Protein AF-A0A7X8FCF4-F1 (afdb_monomer_lite)

pLDDT: mean 77.85, std 22.03, range [22.78, 97.81]

Foldseek 3Di:
DPLWDWDDDPNWIKTWHNFAQDQVLWTWTWIDTPPWAFCPVDPVRTDTGQTQDLVQLKTFAPDWTDDPNDTDGIGHQDDPRSVVVVVVSVVNVVLVVVLLLVLLVCLLVQVWWWKWFWDDQPDTDTWTFTPDCVVRSNPPCRFVSLVSNVQVNLVVLVHGDDDPGSGVVLCVQLVDDFDFPVRDDPQWAPFDQDPVVCVSVVHDSRTTRMTTHRPCSRCVVVSVVRSVVVVVVVVVVVVVVVVVCQVPVDKDFPPDQDVPGDTDIDHDPVVVVVVVVVVVVVVVVVVVCVVVVPDDDPVVVCPPDDDPPPCDDDDDDDD

Radius of gyration: 34.1 Å; chains: 1; bounding box: 110×32×69 Å

Secondary structure (DSSP, 8-state):
--SSEEEEETTEEEEEEEEEE-TTS-EEEEEEBTTTB--TTSTT--EEEEEEETTTTEEEEEEEEEETTEEEEEEE--HHHHHHHHHHHHHHHHHHHHHHHHHHHHHHTTSSPEEEEEE-SSS-EEEEE-TTGGGGT-TT-HHHHHHHHHHHHHHHTT-----S-HHHHHHHHH-PPS-BGGGS-TT-EEEE--HHHHHHHT--TTB--EEEE-HHHHHHHHHHHHHHHHHHHHHHHHHHHHHHHHHH---EEEEEE-TT-PEEEE--HHHHHHHHHHHHHHHHHHHHHHHTT----HHHHHHHS------PPPPP---

Structure (mmCIF, N/CA/C/O backbone):
data_AF-A0A7X8FCF4-F1
#
_entry.id   AF-A0A7X8FCF4-F1
#
loop_
_atom_site.group_PDB
_atom_site.id
_atom_site.type_symbol
_atom_site.label_atom_id
_atom_site.label_alt_id
_atom_site.label_comp_id
_atom_site.label_asym_id
_atom_site.label_entity_id
_atom_site.label_seq_id
_atom_site.pdbx_PDB_ins_code
_atom_site.Cartn_x
_atom_site.Cartn_y
_atom_site.Cartn_z
_atom_site.occupancy
_atom_site.B_iso_or_equiv
_atom_site.auth_seq_id
_atom_site.auth_comp_id
_atom_site.auth_asym_id
_atom_site.auth_atom_id
_atom_site.pdbx_PDB_model_num
ATOM 1 N N . MET A 1 1 ? 5.676 -12.203 -22.295 1.00 64.44 1 MET A N 1
ATOM 2 C CA . MET A 1 1 ? 6.006 -11.416 -21.086 1.00 64.44 1 MET A CA 1
ATOM 3 C C . MET A 1 1 ? 7.383 -10.859 -21.306 1.00 64.44 1 MET A C 1
ATOM 5 O O . MET A 1 1 ? 8.235 -11.661 -21.658 1.00 64.44 1 MET A O 1
ATOM 9 N N . THR A 1 2 ? 7.617 -9.556 -21.194 1.00 61.78 2 THR A N 1
ATOM 10 C CA . THR A 1 2 ? 8.945 -9.055 -21.564 1.00 61.78 2 THR A CA 1
ATOM 11 C C . THR A 1 2 ? 9.509 -8.146 -20.495 1.00 61.78 2 THR A C 1
ATOM 13 O O . THR A 1 2 ? 9.695 -6.949 -20.686 1.00 61.78 2 THR A O 1
ATOM 16 N N . ALA A 1 3 ? 9.838 -8.806 -19.379 1.00 82.50 3 ALA A N 1
ATOM 17 C CA . ALA A 1 3 ? 10.902 -8.385 -18.477 1.00 82.50 3 ALA A CA 1
ATOM 18 C C . ALA A 1 3 ? 12.230 -8.169 -19.230 1.00 82.50 3 ALA A C 1
ATOM 20 O O . ALA A 1 3 ? 13.064 -7.417 -18.754 1.00 82.50 3 ALA A O 1
ATOM 21 N N . TYR A 1 4 ? 12.396 -8.777 -20.411 1.00 92.75 4 TYR A N 1
ATOM 22 C CA . TYR A 1 4 ? 13.495 -8.542 -21.339 1.00 92.75 4 TYR A CA 1
ATOM 23 C C . TYR A 1 4 ? 12.985 -8.326 -22.767 1.00 92.75 4 TYR A C 1
ATOM 25 O O . TYR A 1 4 ? 12.067 -9.031 -23.202 1.00 92.75 4 TYR A O 1
ATOM 33 N N . PHE A 1 5 ? 13.584 -7.383 -23.494 1.00 93.44 5 PHE A N 1
ATOM 34 C CA . PHE A 1 5 ? 13.383 -7.196 -24.928 1.00 93.44 5 PHE A CA 1
ATOM 35 C C . PHE A 1 5 ? 14.549 -6.436 -25.572 1.00 93.44 5 PHE A C 1
ATOM 37 O O . PHE A 1 5 ? 15.275 -5.696 -24.912 1.00 93.44 5 PHE A O 1
ATOM 44 N N . GLU A 1 6 ? 14.681 -6.587 -26.889 1.00 93.00 6 GLU A N 1
ATOM 45 C CA . GLU A 1 6 ? 15.641 -5.839 -27.697 1.00 93.00 6 GLU A CA 1
ATOM 46 C C . GLU A 1 6 ? 14.928 -5.057 -28.793 1.00 93.00 6 GLU A C 1
ATOM 48 O O . GLU A 1 6 ? 13.919 -5.511 -29.345 1.00 93.00 6 GLU A O 1
ATOM 53 N N . ILE A 1 7 ? 15.463 -3.883 -29.122 1.00 92.25 7 ILE A N 1
ATOM 54 C CA . ILE A 1 7 ? 15.008 -3.092 -30.264 1.00 92.25 7 ILE A CA 1
ATOM 55 C C . ILE A 1 7 ? 16.194 -2.583 -31.066 1.00 92.25 7 ILE A C 1
ATOM 57 O O . ILE A 1 7 ? 17.123 -1.980 -30.532 1.00 92.25 7 ILE A O 1
ATOM 61 N N . ASN A 1 8 ? 16.110 -2.744 -32.384 1.00 90.12 8 ASN A N 1
ATOM 62 C CA . ASN A 1 8 ? 17.006 -2.054 -33.294 1.00 90.12 8 ASN A CA 1
ATOM 63 C C . ASN A 1 8 ? 16.376 -0.724 -33.721 1.00 90.12 8 ASN A C 1
ATOM 65 O O . ASN A 1 8 ? 15.316 -0.706 -34.352 1.00 90.12 8 ASN A O 1
ATOM 69 N N . LYS A 1 9 ? 17.032 0.397 -33.411 1.00 87.81 9 LYS A N 1
ATOM 70 C CA . LYS A 1 9 ? 16.644 1.716 -33.923 1.00 87.81 9 LYS A CA 1
ATOM 71 C C . LYS A 1 9 ? 17.789 2.327 -34.711 1.00 87.81 9 LYS A C 1
ATOM 73 O O . LYS A 1 9 ? 18.831 2.684 -34.172 1.00 87.81 9 LYS A O 1
ATOM 78 N N . LYS A 1 10 ? 17.563 2.439 -36.025 1.00 85.75 10 LYS A N 1
ATOM 79 C CA . LYS A 1 10 ? 18.521 2.955 -37.016 1.00 85.75 10 LYS A CA 1
ATOM 80 C C . LYS A 1 10 ? 19.912 2.313 -36.864 1.00 85.75 10 LYS A C 1
ATOM 82 O O . LYS A 1 10 ? 20.923 3.009 -36.881 1.00 85.75 10 LYS A O 1
ATOM 87 N N . GLY A 1 11 ? 19.966 0.991 -36.709 1.00 85.62 11 GLY A N 1
ATOM 88 C CA . GLY A 1 11 ? 21.218 0.236 -36.635 1.00 85.62 11 GLY A CA 1
ATOM 89 C C . GLY A 1 11 ? 21.853 0.156 -35.246 1.00 85.62 11 GLY A C 1
ATOM 90 O O . GLY A 1 11 ? 22.881 -0.494 -35.118 1.00 85.62 11 GLY A O 1
ATOM 91 N N . ILE A 1 12 ? 21.254 0.760 -34.216 1.00 87.94 12 ILE A N 1
ATOM 92 C CA . ILE A 1 12 ? 21.698 0.614 -32.824 1.00 87.94 12 ILE A CA 1
ATOM 93 C C . ILE A 1 12 ? 20.785 -0.388 -32.130 1.00 87.94 12 ILE A C 1
ATOM 95 O O . ILE A 1 12 ? 19.563 -0.224 -32.172 1.00 87.94 12 ILE A O 1
ATOM 99 N N . ASN A 1 13 ? 21.372 -1.420 -31.521 1.00 92.44 13 ASN A N 1
ATOM 100 C CA . ASN A 1 13 ? 20.628 -2.376 -30.712 1.00 92.44 13 ASN A CA 1
ATOM 101 C C . ASN A 1 13 ? 20.558 -1.880 -29.266 1.00 92.44 13 ASN A C 1
ATOM 103 O O . ASN A 1 13 ? 21.591 -1.659 -28.637 1.00 92.44 13 ASN A O 1
ATOM 107 N N . PHE A 1 14 ? 19.346 -1.716 -28.752 1.00 93.75 14 PHE A N 1
ATOM 108 C CA . PHE A 1 14 ? 19.097 -1.424 -27.349 1.00 93.75 14 PHE A CA 1
ATOM 109 C C . PHE A 1 14 ? 18.591 -2.686 -26.675 1.00 93.75 14 PHE A C 1
ATOM 111 O O . PHE A 1 14 ? 17.659 -3.324 -27.167 1.00 93.75 14 PHE A O 1
ATOM 118 N N . VAL A 1 15 ? 19.193 -3.009 -25.539 1.00 94.88 15 VAL A N 1
ATOM 119 C CA . VAL A 1 15 ? 18.834 -4.159 -24.718 1.00 94.88 15 VAL A CA 1
ATOM 120 C C . VAL A 1 15 ? 18.181 -3.639 -23.451 1.00 94.88 15 VAL A C 1
ATOM 122 O O . VAL A 1 15 ? 18.772 -2.817 -22.755 1.00 94.88 15 VAL A O 1
ATOM 125 N N . PHE A 1 16 ? 16.984 -4.134 -23.149 1.00 95.62 16 PHE A N 1
ATOM 126 C CA . PHE A 1 16 ? 16.252 -3.847 -21.920 1.00 95.62 16 PHE A CA 1
ATOM 127 C C . PHE A 1 16 ? 15.999 -5.153 -21.180 1.00 95.62 16 PHE A C 1
ATOM 129 O O . PHE A 1 16 ? 15.576 -6.139 -21.782 1.00 95.62 16 PHE A O 1
ATOM 136 N N . THR A 1 17 ? 16.255 -5.173 -19.879 1.00 94.56 17 THR A N 1
ATOM 137 C CA . THR A 1 17 ? 16.130 -6.356 -19.028 1.00 94.56 17 THR A CA 1
ATOM 138 C C . THR A 1 17 ? 15.583 -5.992 -17.651 1.00 94.56 17 THR A C 1
ATOM 140 O O . THR A 1 17 ? 15.479 -4.816 -17.305 1.00 94.56 17 THR A O 1
ATOM 143 N N . ASN A 1 18 ? 15.228 -7.008 -16.865 1.00 91.69 18 ASN A N 1
ATOM 144 C CA . ASN A 1 18 ? 14.700 -6.878 -15.510 1.00 91.69 18 ASN A CA 1
ATOM 145 C C . ASN A 1 18 ? 13.531 -5.884 -15.406 1.00 91.69 18 ASN A C 1
ATOM 147 O O . ASN A 1 18 ? 13.538 -5.013 -14.552 1.00 91.69 18 ASN A O 1
ATOM 151 N N . GLY A 1 19 ? 12.528 -5.993 -16.280 1.00 92.69 19 GLY A N 1
ATOM 152 C CA . GLY A 1 19 ? 11.348 -5.125 -16.231 1.00 92.69 19 GLY A CA 1
ATOM 153 C C . GLY A 1 19 ? 10.474 -5.357 -14.993 1.00 92.69 19 GLY A C 1
ATOM 154 O O . GLY A 1 19 ? 9.841 -6.415 -14.902 1.00 92.69 19 GLY A O 1
ATOM 155 N N . TYR A 1 20 ? 10.375 -4.368 -14.099 1.00 91.62 20 TYR A N 1
ATOM 156 C CA . TYR A 1 20 ? 9.526 -4.387 -12.895 1.00 91.62 20 TYR A CA 1
ATOM 157 C C . TYR A 1 20 ? 8.818 -3.044 -12.669 1.00 91.62 20 TYR A C 1
ATOM 159 O O . TYR A 1 20 ? 9.123 -2.051 -13.321 1.00 91.62 20 TYR A O 1
ATOM 167 N N . LEU A 1 21 ? 7.849 -3.008 -11.750 1.00 92.06 21 LEU A N 1
ATOM 168 C CA . LEU A 1 21 ? 7.230 -1.754 -11.315 1.00 92.06 21 LEU A CA 1
ATOM 169 C C . LEU A 1 21 ? 7.965 -1.177 -10.103 1.00 92.06 21 LEU A C 1
ATOM 171 O O . LEU A 1 21 ? 8.051 -1.852 -9.074 1.00 92.06 21 LEU A O 1
ATOM 175 N N . ASN A 1 22 ? 8.415 0.072 -10.178 1.00 90.00 22 ASN A N 1
ATOM 176 C CA . ASN A 1 22 ? 8.959 0.784 -9.019 1.00 90.00 22 ASN A CA 1
ATOM 177 C C . ASN A 1 22 ? 7.850 1.186 -8.017 1.00 90.00 22 ASN A C 1
ATOM 179 O O . ASN A 1 22 ? 6.680 0.844 -8.200 1.00 90.00 22 ASN A O 1
ATOM 183 N N . GLN A 1 23 ? 8.201 1.895 -6.941 1.00 85.56 23 GLN A N 1
ATOM 184 C CA . GLN A 1 23 ? 7.262 2.298 -5.879 1.00 85.56 23 GLN A CA 1
ATOM 185 C C . GLN A 1 23 ? 6.145 3.240 -6.375 1.00 85.56 23 GLN A C 1
ATOM 187 O O . GLN A 1 23 ? 5.065 3.290 -5.793 1.00 85.56 23 GLN A O 1
ATOM 192 N N . GLN A 1 24 ? 6.378 3.966 -7.468 1.00 88.56 24 GLN A N 1
ATOM 193 C CA . GLN A 1 24 ? 5.440 4.909 -8.081 1.00 88.56 24 GLN A CA 1
ATOM 194 C C . GLN A 1 24 ? 4.622 4.270 -9.213 1.00 88.56 24 GLN A C 1
ATOM 196 O O . GLN A 1 24 ? 4.090 4.979 -10.067 1.00 88.56 24 GLN A O 1
ATOM 201 N N . ASP A 1 25 ? 4.548 2.936 -9.249 1.00 91.19 25 ASP A N 1
ATOM 202 C CA . ASP A 1 25 ? 3.869 2.171 -10.296 1.00 91.19 25 ASP A CA 1
ATOM 203 C C . ASP A 1 25 ? 4.410 2.443 -11.711 1.00 91.19 25 ASP A C 1
ATOM 205 O O . ASP A 1 25 ? 3.722 2.191 -12.695 1.00 91.19 25 ASP A O 1
ATOM 209 N N . ARG A 1 26 ? 5.657 2.908 -11.853 1.00 92.94 26 ARG A N 1
ATOM 210 C CA . ARG A 1 26 ? 6.307 3.049 -13.163 1.00 92.94 26 ARG A CA 1
ATOM 211 C C . ARG A 1 26 ? 6.988 1.749 -13.542 1.00 92.94 26 ARG A C 1
ATOM 213 O O . ARG A 1 26 ? 7.718 1.170 -12.740 1.00 92.94 26 ARG A O 1
ATOM 220 N N . LEU A 1 27 ? 6.770 1.302 -14.776 1.00 95.06 27 LEU A N 1
ATOM 221 C CA . LEU A 1 27 ? 7.526 0.193 -15.343 1.00 95.06 27 LEU A CA 1
ATOM 222 C C . LEU A 1 27 ? 8.934 0.674 -15.678 1.00 95.06 27 LEU A C 1
ATOM 224 O O . LEU A 1 27 ? 9.101 1.554 -16.518 1.00 95.06 27 LEU A O 1
ATOM 228 N N . VAL A 1 28 ? 9.925 0.083 -15.026 1.00 95.19 28 VAL A N 1
ATOM 229 C CA . VAL A 1 28 ? 11.337 0.414 -15.190 1.00 95.19 28 VAL A CA 1
ATOM 230 C C . VAL A 1 28 ? 12.127 -0.792 -15.670 1.00 95.19 28 VAL A C 1
ATOM 232 O O . VAL A 1 28 ? 11.758 -1.939 -15.407 1.00 95.19 28 VAL A O 1
ATOM 235 N N . TYR A 1 29 ? 13.214 -0.518 -16.382 1.00 95.88 29 TYR A N 1
ATOM 236 C CA . TYR A 1 29 ? 14.119 -1.508 -16.946 1.00 95.88 29 TYR A CA 1
ATOM 237 C C . TYR A 1 29 ? 15.571 -1.163 -16.623 1.00 95.88 29 TYR A C 1
ATOM 239 O O . TYR A 1 29 ? 15.963 0.007 -16.604 1.00 95.88 29 TYR A O 1
ATOM 247 N N . ALA A 1 30 ? 16.389 -2.201 -16.465 1.00 94.75 30 ALA A N 1
ATOM 248 C CA . ALA A 1 30 ? 17.819 -2.081 -16.696 1.00 94.75 30 ALA A CA 1
ATOM 249 C C . ALA A 1 30 ? 18.078 -2.081 -18.208 1.00 94.75 30 ALA A C 1
ATOM 251 O O . ALA A 1 30 ? 17.381 -2.769 -18.958 1.00 94.75 30 ALA A O 1
ATOM 252 N N . TRP A 1 31 ? 19.058 -1.317 -18.680 1.00 94.69 31 TRP A N 1
ATOM 253 C CA . TRP A 1 31 ? 19.280 -1.136 -20.110 1.00 94.69 31 TRP A CA 1
ATOM 254 C C . TRP A 1 31 ? 20.743 -0.930 -20.482 1.00 94.69 31 TRP A C 1
ATOM 256 O O . TRP A 1 31 ? 21.563 -0.523 -19.661 1.00 94.69 31 TRP A O 1
ATOM 266 N N . LYS A 1 32 ? 21.055 -1.178 -21.754 1.00 94.31 32 LYS A N 1
ATOM 267 C CA . LYS A 1 32 ? 22.303 -0.754 -22.397 1.00 94.31 32 LYS A CA 1
ATOM 268 C C . LYS A 1 32 ? 22.157 -0.670 -23.911 1.00 94.31 32 LYS A C 1
ATOM 270 O O . LYS A 1 32 ? 21.220 -1.236 -24.480 1.00 94.31 32 LYS A O 1
ATOM 275 N N . ALA A 1 33 ? 23.106 -0.015 -24.571 1.00 92.69 33 ALA A N 1
ATOM 276 C CA . ALA A 1 33 ? 23.258 -0.087 -26.021 1.00 92.69 33 ALA A CA 1
ATOM 277 C C . ALA A 1 33 ? 24.691 -0.537 -26.344 1.00 92.69 33 ALA A C 1
ATOM 279 O O . ALA A 1 33 ? 25.600 0.300 -26.359 1.00 92.69 33 ALA A O 1
ATOM 280 N N . PRO A 1 34 ? 24.916 -1.848 -26.563 1.00 90.88 34 PRO A N 1
ATOM 281 C CA . PRO A 1 34 ? 26.253 -2.391 -26.772 1.00 90.88 34 PRO A CA 1
ATOM 282 C C . PRO A 1 34 ? 26.997 -1.668 -27.897 1.00 90.88 34 PRO A C 1
ATOM 284 O O . PRO A 1 34 ? 26.450 -1.454 -28.980 1.00 90.88 34 PRO A O 1
ATOM 287 N N . GLY A 1 35 ? 28.244 -1.281 -27.629 1.00 86.25 35 GLY A N 1
ATOM 288 C CA . GLY A 1 35 ? 29.079 -0.526 -28.569 1.00 86.25 35 GLY A CA 1
ATOM 289 C C . GLY A 1 35 ? 28.755 0.969 -28.689 1.00 86.25 35 GLY A C 1
ATOM 290 O O . GLY A 1 35 ? 29.449 1.664 -29.426 1.00 86.25 35 GLY A O 1
ATOM 291 N N . LEU A 1 36 ? 27.741 1.472 -27.975 1.00 87.25 36 LEU A N 1
ATOM 292 C CA . LEU A 1 36 ? 27.420 2.900 -27.910 1.00 87.25 36 LEU A CA 1
ATOM 293 C C . LEU A 1 36 ? 27.563 3.458 -26.494 1.00 87.25 36 LEU A C 1
ATOM 295 O O . LEU A 1 36 ? 28.271 4.439 -26.286 1.00 87.25 36 LEU A O 1
ATOM 299 N N . ILE A 1 37 ? 26.867 2.855 -25.531 1.00 87.44 37 ILE A N 1
ATOM 300 C CA . ILE A 1 37 ? 26.874 3.289 -24.137 1.00 87.44 37 ILE A CA 1
ATOM 301 C C . ILE A 1 37 ? 26.660 2.077 -23.228 1.00 87.44 37 ILE A C 1
ATOM 303 O O . ILE A 1 37 ? 25.660 1.360 -23.330 1.00 87.44 37 ILE A O 1
ATOM 307 N N . GLU A 1 38 ? 27.634 1.850 -22.350 1.00 89.31 38 GLU A N 1
ATOM 308 C CA . GLU A 1 38 ? 27.645 0.782 -21.352 1.00 89.31 38 GLU A CA 1
ATOM 309 C C . GLU A 1 38 ? 28.218 1.326 -20.039 1.00 89.31 38 GLU A C 1
ATOM 311 O O . GLU A 1 38 ? 29.117 2.171 -20.031 1.00 89.31 38 GLU A O 1
ATOM 316 N N . ASN A 1 39 ? 27.667 0.861 -18.921 1.00 90.00 39 ASN A N 1
ATOM 317 C CA . ASN A 1 39 ? 28.120 1.247 -17.594 1.00 90.00 39 ASN A CA 1
ATOM 318 C C . ASN A 1 39 ? 29.331 0.401 -17.182 1.00 90.00 39 ASN A C 1
ATOM 320 O O . ASN A 1 39 ? 29.176 -0.750 -16.787 1.00 90.00 39 ASN A O 1
ATOM 324 N N . TYR A 1 40 ? 30.532 0.975 -17.217 1.00 87.69 40 TYR A N 1
ATOM 325 C CA . TYR A 1 40 ? 31.767 0.260 -16.868 1.00 87.69 40 TYR A CA 1
ATOM 326 C C . TYR A 1 40 ? 31.874 -0.147 -15.389 1.00 87.69 40 TYR A C 1
ATOM 328 O O . TYR A 1 40 ? 32.745 -0.941 -15.039 1.00 87.69 40 TYR A O 1
ATOM 336 N N . HIS A 1 41 ? 31.010 0.385 -14.519 1.00 89.56 41 HIS A N 1
ATOM 337 C CA . HIS A 1 41 ? 30.936 -0.008 -13.110 1.00 89.56 41 HIS A CA 1
ATOM 338 C C . HIS A 1 41 ? 29.986 -1.189 -12.863 1.00 89.56 41 HIS A C 1
ATOM 340 O O . HIS A 1 41 ? 29.981 -1.740 -11.764 1.00 89.56 41 HIS A O 1
ATOM 346 N N . ASP A 1 42 ? 29.202 -1.592 -13.866 1.00 91.25 42 ASP A N 1
ATOM 347 C CA . ASP A 1 42 ? 28.315 -2.749 -13.808 1.00 91.25 42 ASP A CA 1
ATOM 348 C C . ASP A 1 42 ? 28.919 -3.917 -14.618 1.00 91.25 42 ASP A C 1
ATOM 350 O O . ASP A 1 42 ? 29.271 -3.729 -15.784 1.00 91.25 42 ASP A O 1
ATOM 354 N N . PRO A 1 43 ? 29.023 -5.144 -14.066 1.00 90.81 43 PRO A N 1
ATOM 355 C CA . PRO A 1 43 ? 29.628 -6.278 -14.773 1.00 90.81 43 PRO A CA 1
ATOM 356 C C . PRO A 1 43 ? 28.947 -6.655 -16.096 1.00 90.81 43 PRO A C 1
ATOM 358 O O . PRO A 1 43 ? 29.564 -7.300 -16.941 1.00 90.81 43 PRO A O 1
ATOM 361 N N . GLN A 1 44 ? 27.674 -6.294 -16.276 1.00 90.69 44 GLN A N 1
ATOM 362 C CA . GLN A 1 44 ? 26.906 -6.554 -17.494 1.00 90.69 44 GLN A CA 1
ATOM 363 C C . GLN A 1 44 ? 26.826 -5.321 -18.407 1.00 90.69 44 GLN A C 1
ATOM 365 O O . GLN A 1 44 ? 26.257 -5.409 -19.502 1.00 90.69 44 GLN A O 1
ATOM 370 N N . GLY A 1 45 ? 27.408 -4.190 -17.995 1.00 92.25 45 GLY A N 1
ATOM 371 C CA . GLY A 1 45 ? 27.364 -2.922 -18.715 1.00 92.25 45 GLY A CA 1
ATOM 372 C C . GLY A 1 45 ? 26.028 -2.188 -18.590 1.00 92.25 45 GLY A C 1
ATOM 373 O O . GLY A 1 45 ? 25.741 -1.338 -19.433 1.00 92.25 45 GLY A O 1
ATOM 374 N N . LEU A 1 46 ? 25.190 -2.533 -17.605 1.00 92.69 46 LEU A N 1
ATOM 375 C CA . LEU A 1 46 ? 23.821 -2.027 -17.490 1.00 92.69 46 LEU A CA 1
ATOM 376 C C . LEU A 1 46 ? 23.729 -0.700 -16.725 1.00 92.69 46 LEU A C 1
ATOM 378 O O . LEU A 1 46 ? 24.340 -0.495 -15.675 1.00 92.69 46 LEU A O 1
ATOM 382 N N . PHE A 1 47 ? 22.878 0.179 -17.239 1.00 92.62 47 PHE A N 1
ATOM 383 C CA . PHE A 1 47 ? 22.287 1.291 -16.505 1.00 92.62 47 PHE A CA 1
ATOM 384 C C . PHE A 1 47 ? 20.918 0.871 -15.962 1.00 92.62 47 PHE A C 1
ATOM 386 O O . PHE A 1 47 ? 20.269 -0.014 -16.521 1.00 92.62 47 PHE A O 1
ATOM 393 N N . TYR A 1 48 ? 20.461 1.518 -14.894 1.00 91.44 48 TYR A N 1
ATOM 394 C CA . TYR A 1 48 ? 19.204 1.195 -14.213 1.00 91.44 48 TYR A CA 1
ATOM 395 C C . TYR A 1 48 ? 18.187 2.336 -14.348 1.00 91.44 48 TYR A C 1
ATOM 397 O O . TYR A 1 48 ? 18.510 3.408 -14.863 1.00 91.44 48 TYR A O 1
ATOM 405 N N . ASP A 1 49 ? 16.947 2.072 -13.931 1.00 90.56 49 ASP A N 1
ATOM 406 C CA . ASP A 1 49 ? 15.855 3.052 -13.856 1.00 90.56 49 ASP A CA 1
ATOM 407 C C . ASP A 1 49 ? 15.501 3.742 -15.187 1.00 90.56 49 ASP A C 1
ATOM 409 O O . ASP A 1 49 ? 15.167 4.928 -15.229 1.00 90.56 49 ASP A O 1
ATOM 413 N N . ALA A 1 50 ? 15.545 3.000 -16.299 1.00 94.75 50 ALA A N 1
ATOM 414 C CA . ALA A 1 50 ? 14.946 3.464 -17.547 1.00 94.75 50 ALA A CA 1
ATOM 415 C C . ALA A 1 50 ? 13.430 3.246 -17.518 1.00 94.75 50 ALA A C 1
ATOM 417 O O . ALA A 1 50 ? 12.957 2.111 -17.459 1.00 94.75 50 ALA A O 1
ATOM 418 N N . GLU A 1 51 ? 12.670 4.334 -17.562 1.00 96.69 51 GLU A N 1
ATOM 419 C CA . GLU A 1 51 ? 11.232 4.347 -17.315 1.00 96.69 51 GLU A CA 1
ATOM 420 C C . GLU A 1 51 ? 10.425 4.224 -18.605 1.00 96.69 51 GLU A C 1
ATOM 422 O O . GLU A 1 51 ? 10.705 4.878 -19.608 1.00 96.69 51 GLU A O 1
ATOM 427 N N . TYR A 1 52 ? 9.373 3.417 -18.574 1.00 96.19 52 TYR A N 1
ATOM 428 C CA . TYR A 1 52 ? 8.396 3.352 -19.644 1.00 96.19 52 TYR A CA 1
ATOM 429 C C . TYR A 1 52 ? 7.375 4.488 -19.536 1.00 96.19 52 TYR A C 1
ATOM 431 O O . TYR A 1 52 ? 6.643 4.601 -18.552 1.00 96.19 52 TYR A O 1
ATOM 439 N N . ASP A 1 53 ? 7.295 5.291 -20.593 1.00 95.12 53 ASP A N 1
ATOM 440 C CA . ASP A 1 53 ? 6.259 6.290 -20.819 1.00 95.12 53 ASP A CA 1
ATOM 441 C C . ASP A 1 53 ? 5.175 5.690 -21.739 1.00 95.12 53 ASP A C 1
ATOM 443 O O . ASP A 1 53 ? 5.423 5.517 -22.942 1.00 95.12 53 ASP A O 1
ATOM 447 N N . PRO A 1 54 ? 3.983 5.354 -21.208 1.00 92.00 54 PRO A N 1
ATOM 448 C CA . PRO A 1 54 ? 2.903 4.772 -22.000 1.00 92.00 54 PRO A CA 1
ATOM 449 C C . PRO A 1 54 ? 2.269 5.774 -22.975 1.00 92.00 54 PRO A C 1
ATOM 451 O O . PRO A 1 54 ? 1.811 5.366 -24.040 1.00 92.00 54 PRO A O 1
ATOM 454 N N . GLU A 1 55 ? 2.270 7.075 -22.666 1.00 91.94 55 GLU A N 1
ATOM 455 C CA . GLU A 1 55 ? 1.667 8.102 -23.529 1.00 91.94 55 GLU A CA 1
ATOM 456 C C . GLU A 1 55 ? 2.497 8.298 -24.795 1.00 91.94 55 GLU A C 1
ATOM 458 O O . GLU A 1 55 ? 1.970 8.385 -25.904 1.00 91.94 55 GLU A O 1
ATOM 463 N N . ARG A 1 56 ? 3.822 8.322 -24.632 1.00 91.81 56 ARG A N 1
ATOM 464 C CA . ARG A 1 56 ? 4.765 8.456 -25.750 1.00 91.81 56 ARG A CA 1
ATOM 465 C C . ARG A 1 56 ? 5.156 7.120 -26.363 1.00 91.81 56 ARG A C 1
ATOM 467 O O . ARG A 1 56 ? 5.853 7.111 -27.378 1.00 91.81 56 ARG A O 1
ATOM 474 N N . ARG A 1 57 ? 4.755 6.010 -25.733 1.00 92.62 57 ARG A N 1
ATOM 475 C CA . ARG A 1 57 ? 5.251 4.656 -26.001 1.00 92.62 57 ARG A CA 1
ATOM 476 C C . ARG A 1 57 ? 6.763 4.665 -26.161 1.00 92.62 57 ARG A C 1
ATOM 478 O O . ARG A 1 57 ? 7.288 4.305 -27.208 1.00 92.62 57 ARG A O 1
ATOM 485 N N . ALA A 1 58 ? 7.469 5.124 -25.141 1.00 94.75 58 ALA A N 1
ATOM 486 C CA . ALA A 1 58 ? 8.917 5.270 -25.183 1.00 94.75 58 ALA A CA 1
ATOM 487 C C . ALA A 1 58 ? 9.548 4.769 -23.890 1.00 94.75 58 ALA A C 1
ATOM 489 O O . ALA A 1 58 ? 8.915 4.790 -22.841 1.00 94.75 58 ALA A O 1
ATOM 490 N N . ILE A 1 59 ? 10.806 4.344 -23.964 1.00 95.44 59 ILE A N 1
ATOM 491 C CA . ILE A 1 59 ? 11.638 4.177 -22.776 1.00 95.44 59 ILE A CA 1
ATOM 492 C C . ILE A 1 59 ? 12.471 5.443 -22.605 1.00 95.44 59 ILE A C 1
ATOM 494 O O . ILE A 1 59 ? 13.228 5.809 -23.506 1.00 95.44 59 ILE A O 1
ATOM 498 N N . ILE A 1 60 ? 12.322 6.108 -21.467 1.00 95.56 60 ILE A N 1
ATOM 499 C CA . ILE A 1 60 ? 13.051 7.308 -21.074 1.00 95.56 60 ILE A CA 1
ATOM 500 C C . ILE A 1 60 ? 14.197 6.892 -20.157 1.00 95.56 60 ILE A C 1
ATOM 502 O O . ILE A 1 60 ? 13.997 6.227 -19.148 1.00 95.56 60 ILE A O 1
ATOM 506 N N . MET A 1 61 ? 15.413 7.276 -20.516 1.00 92.69 61 MET A N 1
ATOM 507 C CA . MET A 1 61 ? 16.628 6.911 -19.792 1.00 92.69 61 MET A CA 1
ATOM 508 C C . MET A 1 61 ? 17.073 8.086 -18.921 1.00 92.69 61 MET A C 1
ATOM 510 O O . MET A 1 61 ? 16.901 9.243 -19.309 1.00 92.69 61 MET A O 1
ATOM 514 N N . GLN A 1 62 ? 17.656 7.823 -17.751 1.00 85.56 62 GLN A N 1
ATOM 515 C CA . GLN A 1 62 ? 18.259 8.897 -16.952 1.00 85.56 62 GLN A CA 1
ATOM 516 C C . GLN A 1 62 ? 19.503 9.456 -17.648 1.00 85.56 62 GLN A C 1
ATOM 518 O O . GLN A 1 62 ? 19.622 10.672 -17.832 1.00 85.56 62 GLN A O 1
ATOM 523 N N . GLU A 1 63 ? 20.359 8.556 -18.133 1.00 83.19 63 GLU A N 1
ATOM 524 C CA . GLU A 1 63 ? 21.562 8.908 -18.878 1.00 83.19 63 GLU A CA 1
ATOM 525 C C . GLU A 1 63 ? 21.243 9.298 -20.321 1.00 83.19 63 GLU A C 1
ATOM 527 O O . GLU A 1 63 ? 20.519 8.603 -21.043 1.00 83.19 63 GLU A O 1
ATOM 532 N N . LYS A 1 64 ? 21.812 10.426 -20.755 1.00 85.56 64 LYS A N 1
ATOM 533 C CA . LYS A 1 64 ? 21.768 10.831 -22.161 1.00 85.56 64 LYS A CA 1
ATOM 534 C C . LYS A 1 64 ? 22.857 10.101 -22.937 1.00 85.56 64 LYS A C 1
ATOM 536 O O . LYS A 1 64 ? 23.953 9.895 -22.429 1.00 85.56 64 LYS A O 1
ATOM 541 N N . PHE A 1 65 ? 22.589 9.803 -24.200 1.00 83.38 65 PHE A N 1
ATOM 542 C CA . PHE A 1 65 ? 23.559 9.180 -25.098 1.00 83.38 65 PHE A CA 1
ATOM 543 C C . PHE A 1 65 ? 23.645 9.946 -26.415 1.00 83.38 65 PHE A C 1
ATOM 545 O O . PHE A 1 65 ? 22.655 10.519 -26.880 1.00 83.38 65 PHE A O 1
ATOM 552 N N . ASP A 1 66 ? 24.836 9.968 -27.010 1.00 82.81 66 ASP A N 1
ATOM 553 C CA . ASP A 1 66 ? 25.021 10.517 -28.348 1.00 82.81 66 ASP A CA 1
ATOM 554 C C . ASP A 1 66 ? 24.458 9.530 -29.374 1.00 82.81 66 ASP A C 1
ATOM 556 O O . ASP A 1 66 ? 24.925 8.404 -29.526 1.00 82.81 66 ASP A O 1
ATOM 560 N N . PHE A 1 67 ? 23.434 9.962 -30.091 1.00 80.88 67 PHE A N 1
ATOM 561 C CA . PHE A 1 67 ? 22.857 9.246 -31.204 1.00 80.88 67 PHE A CA 1
ATOM 562 C C . PHE A 1 67 ? 23.195 9.961 -32.516 1.00 80.88 67 PHE A C 1
ATOM 564 O O . PHE A 1 67 ? 22.404 10.750 -33.038 1.00 80.88 67 PHE A O 1
ATOM 571 N N . ARG A 1 68 ? 24.370 9.653 -33.079 1.00 81.56 68 ARG A N 1
ATOM 572 C CA . ARG A 1 68 ? 24.847 10.189 -34.372 1.00 81.56 68 ARG A CA 1
ATOM 573 C C . ARG A 1 68 ? 24.893 11.728 -34.411 1.00 81.56 68 ARG A C 1
ATOM 575 O O . ARG A 1 68 ? 24.417 12.338 -35.367 1.00 81.56 68 ARG A O 1
ATOM 582 N N . GLY A 1 69 ? 25.456 12.344 -33.377 1.00 82.12 69 GLY A N 1
ATOM 583 C CA . GLY A 1 69 ? 25.582 13.793 -33.209 1.00 82.12 69 GLY A CA 1
ATOM 584 C C . GLY A 1 69 ? 24.378 14.455 -32.532 1.00 82.12 69 GLY A C 1
ATOM 585 O O . GLY A 1 69 ? 24.341 15.680 -32.426 1.00 82.12 69 GLY A O 1
ATOM 586 N N . ILE A 1 70 ? 23.384 13.678 -32.084 1.00 84.88 70 ILE A N 1
ATOM 587 C CA . ILE A 1 70 ? 22.196 14.179 -31.381 1.00 84.88 70 ILE A CA 1
ATOM 588 C C . ILE A 1 70 ? 22.144 13.559 -29.988 1.00 84.88 70 ILE A C 1
ATOM 590 O O . ILE A 1 70 ? 21.994 12.349 -29.851 1.00 84.88 70 ILE A O 1
ATOM 594 N N . MET A 1 71 ? 22.183 14.390 -28.947 1.00 88.62 71 MET A N 1
ATOM 595 C CA . MET A 1 71 ? 22.002 13.921 -27.572 1.00 88.62 71 MET A CA 1
ATOM 596 C C . MET A 1 71 ? 20.551 13.487 -27.338 1.00 88.62 71 MET A C 1
ATOM 598 O O . MET A 1 71 ? 19.643 14.319 -27.277 1.00 88.62 71 MET A O 1
ATOM 602 N N . ALA A 1 72 ? 20.336 12.184 -27.181 1.00 87.56 72 ALA A N 1
ATOM 603 C CA . ALA A 1 72 ? 19.038 11.577 -26.917 1.00 87.56 72 ALA A CA 1
ATOM 604 C C . ALA A 1 72 ? 18.896 11.177 -25.438 1.00 87.56 72 ALA A C 1
ATOM 606 O O . ALA A 1 72 ? 19.886 10.949 -24.747 1.00 87.56 72 ALA A O 1
ATOM 607 N N . LYS A 1 73 ? 17.648 11.095 -24.952 1.00 89.00 73 LYS A N 1
ATOM 608 C CA . LYS A 1 73 ? 17.291 10.688 -23.574 1.00 89.00 73 LYS A CA 1
ATOM 609 C C . LYS A 1 73 ? 16.292 9.514 -23.550 1.00 89.00 73 LYS A C 1
ATOM 611 O O . LYS A 1 73 ? 15.592 9.281 -22.573 1.00 89.00 73 LYS A O 1
ATOM 616 N N . GLY A 1 74 ? 16.143 8.795 -24.656 1.00 92.12 74 GLY A N 1
ATOM 617 C CA . GLY A 1 74 ? 15.181 7.701 -24.719 1.00 92.12 74 GLY A CA 1
ATOM 618 C C . GLY A 1 74 ? 14.964 7.159 -26.117 1.00 92.12 74 GLY A C 1
ATOM 619 O O . GLY A 1 74 ? 15.504 7.679 -27.096 1.00 92.12 74 GLY A O 1
ATOM 620 N N . VAL A 1 75 ? 14.159 6.103 -26.197 1.00 92.75 75 VAL A N 1
ATOM 621 C CA . VAL A 1 75 ? 13.890 5.368 -27.433 1.00 92.75 75 VAL A CA 1
ATOM 622 C C . VAL A 1 75 ? 12.396 5.093 -27.573 1.00 92.75 75 VAL A C 1
ATOM 624 O O . VAL A 1 75 ? 11.768 4.548 -26.668 1.00 92.75 75 VAL A O 1
ATOM 627 N N . GLY A 1 76 ? 11.826 5.459 -28.723 1.00 93.31 76 GLY A N 1
ATOM 628 C CA . GLY A 1 76 ? 10.431 5.165 -29.061 1.00 93.31 76 GLY A CA 1
ATOM 629 C C . GLY A 1 76 ? 10.201 3.683 -29.382 1.00 93.31 76 GLY A C 1
ATOM 630 O O . GLY A 1 76 ? 10.981 3.062 -30.111 1.00 93.31 76 GLY A O 1
ATOM 631 N N . LEU A 1 77 ? 9.101 3.139 -28.865 1.00 91.94 77 LEU A N 1
ATOM 632 C CA . LEU A 1 77 ? 8.632 1.764 -29.015 1.00 91.94 77 LEU A CA 1
ATOM 633 C C . LEU A 1 77 ? 7.483 1.732 -30.031 1.00 91.94 77 LEU A C 1
ATOM 635 O O . LEU A 1 77 ? 6.317 1.941 -29.705 1.00 91.94 77 LEU A O 1
ATOM 639 N N . GLU A 1 78 ? 7.815 1.469 -31.292 1.00 82.75 78 GLU A N 1
ATOM 640 C CA . GLU A 1 78 ? 6.831 1.407 -32.378 1.00 82.75 78 GLU A CA 1
ATOM 641 C C . GLU A 1 78 ? 6.326 -0.023 -32.626 1.00 82.75 78 GLU A C 1
ATOM 643 O O . GLU A 1 78 ? 7.016 -1.017 -32.373 1.00 82.75 78 GLU A O 1
ATOM 648 N N . GLY A 1 79 ? 5.111 -0.113 -33.170 1.00 86.19 79 GLY A N 1
ATOM 649 C CA . GLY A 1 79 ? 4.507 -1.360 -33.632 1.00 86.19 79 GLY A CA 1
ATOM 650 C C . GLY A 1 79 ? 4.343 -2.411 -32.532 1.00 86.19 79 GLY A C 1
ATOM 651 O O . GLY A 1 79 ? 4.033 -2.108 -31.379 1.00 86.19 79 GLY A O 1
ATOM 652 N N . ALA A 1 80 ? 4.578 -3.671 -32.897 1.00 88.56 80 ALA A N 1
ATOM 653 C CA . ALA A 1 80 ? 4.320 -4.821 -32.034 1.00 88.56 80 ALA A CA 1
ATOM 654 C C . ALA A 1 80 ? 5.136 -4.827 -30.728 1.00 88.56 80 ALA A C 1
ATOM 656 O O . ALA A 1 80 ? 4.741 -5.499 -29.774 1.00 88.56 80 ALA A O 1
ATOM 657 N N . VAL A 1 81 ? 6.272 -4.118 -30.667 1.00 89.69 81 VAL A N 1
ATOM 658 C CA . VAL A 1 81 ? 7.056 -4.005 -29.428 1.00 89.69 81 VAL A CA 1
ATOM 659 C C . VAL A 1 81 ? 6.329 -3.109 -28.433 1.00 89.69 81 VAL A C 1
ATOM 661 O O . VAL A 1 81 ? 6.08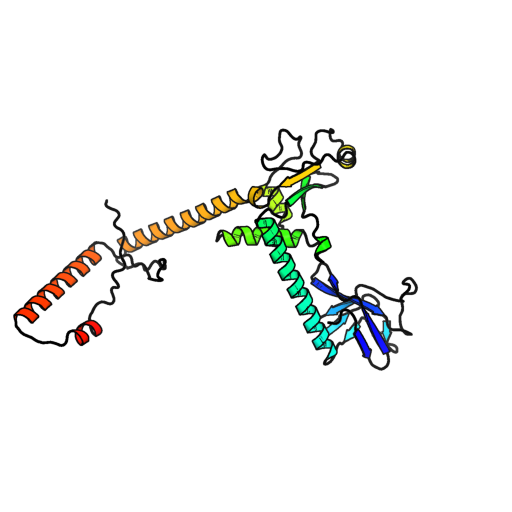8 -3.551 -27.314 1.00 89.69 81 VAL A O 1
ATOM 664 N N . GLY A 1 82 ? 5.898 -1.914 -28.851 1.00 91.12 82 GLY A N 1
ATOM 665 C CA . GLY A 1 82 ? 5.141 -0.995 -27.993 1.00 91.12 82 GLY A CA 1
ATOM 666 C C . GLY A 1 82 ? 3.902 -1.658 -27.391 1.00 91.12 82 GLY A C 1
ATOM 667 O O . GLY A 1 82 ? 3.741 -1.668 -26.176 1.00 91.12 82 GLY A O 1
ATOM 668 N N . GLU A 1 83 ? 3.104 -2.350 -28.209 1.00 91.88 83 GLU A N 1
ATOM 669 C CA . GLU A 1 83 ? 1.914 -3.073 -27.732 1.00 91.88 83 GLU A CA 1
ATOM 670 C C . GLU A 1 83 ? 2.229 -4.218 -26.753 1.00 91.88 83 GLU A C 1
ATOM 672 O O . GLU A 1 83 ? 1.407 -4.591 -25.910 1.00 91.88 83 GLU A O 1
ATOM 677 N N . LYS A 1 84 ? 3.391 -4.867 -26.891 1.00 92.56 84 LYS A N 1
ATOM 678 C CA . LYS A 1 84 ? 3.827 -5.906 -25.945 1.00 92.56 84 LYS A CA 1
ATOM 679 C C . LYS A 1 84 ? 4.199 -5.294 -24.597 1.00 92.56 84 LYS A C 1
ATOM 681 O O . LYS A 1 84 ? 3.835 -5.881 -23.579 1.00 92.56 84 LYS A O 1
ATOM 686 N N . ILE A 1 85 ? 4.871 -4.144 -24.596 1.00 94.81 85 ILE A N 1
ATOM 687 C CA . ILE A 1 85 ? 5.234 -3.424 -23.370 1.00 94.81 85 ILE A CA 1
ATOM 688 C C . ILE A 1 85 ? 3.988 -2.841 -22.696 1.00 94.81 85 ILE A C 1
ATOM 690 O O . ILE A 1 85 ? 3.824 -3.062 -21.502 1.00 94.81 85 ILE A O 1
ATOM 694 N N . ASP A 1 86 ? 3.052 -2.258 -23.454 1.00 93.75 86 ASP A N 1
ATOM 695 C CA . ASP A 1 86 ? 1.733 -1.821 -22.962 1.00 93.75 86 ASP A CA 1
ATOM 696 C C . ASP A 1 86 ? 1.030 -2.951 -22.189 1.00 93.75 86 ASP A C 1
ATOM 698 O O . ASP A 1 86 ? 0.669 -2.814 -21.019 1.00 93.75 86 ASP A O 1
ATOM 702 N N . ARG A 1 87 ? 0.882 -4.123 -22.824 1.00 94.44 87 ARG A N 1
ATOM 703 C CA . ARG A 1 87 ? 0.240 -5.290 -22.193 1.00 94.44 87 ARG A CA 1
ATOM 704 C C . ARG A 1 87 ? 1.000 -5.783 -20.966 1.00 94.44 87 ARG A C 1
ATOM 706 O O . ARG A 1 87 ? 0.373 -6.201 -19.996 1.00 94.44 87 ARG A O 1
ATOM 713 N N . TYR A 1 88 ? 2.331 -5.767 -21.005 1.00 95.00 88 TYR A N 1
ATOM 714 C CA . TYR A 1 88 ? 3.152 -6.178 -19.868 1.00 95.00 88 TYR A CA 1
ATOM 715 C C . TYR A 1 88 ? 3.003 -5.213 -18.688 1.00 95.00 88 TYR A C 1
ATOM 717 O O . TYR A 1 88 ? 2.814 -5.663 -17.560 1.00 95.00 88 TYR A O 1
ATOM 725 N N . TYR A 1 89 ? 2.992 -3.907 -18.954 1.00 95.50 89 TYR A N 1
ATOM 726 C CA . TYR A 1 89 ? 2.768 -2.876 -17.952 1.00 95.50 89 TYR A CA 1
ATOM 727 C C . TYR A 1 89 ? 1.404 -3.040 -17.271 1.00 95.50 89 TYR A C 1
ATOM 729 O O . TYR A 1 89 ? 1.332 -3.166 -16.049 1.00 95.50 89 TYR A O 1
ATOM 737 N N . GLN A 1 90 ? 0.332 -3.159 -18.060 1.00 95.31 90 GLN A N 1
ATOM 738 C CA . GLN A 1 90 ? -1.026 -3.366 -17.543 1.00 95.31 90 GLN A CA 1
ATOM 739 C C . GLN A 1 90 ? -1.162 -4.668 -16.747 1.00 95.31 90 GLN A C 1
ATOM 741 O O . GLN A 1 90 ? -1.836 -4.709 -15.714 1.00 95.31 90 GLN A O 1
ATOM 746 N N . PHE A 1 91 ? -0.493 -5.733 -17.193 1.00 94.81 91 PHE A N 1
ATOM 747 C CA . PHE A 1 91 ? -0.435 -6.992 -16.457 1.00 94.81 91 PHE A CA 1
ATOM 748 C C . PHE A 1 91 ? 0.222 -6.820 -15.082 1.00 94.81 91 PHE A C 1
ATOM 750 O O . PHE A 1 91 ? -0.336 -7.282 -14.085 1.00 94.81 91 PHE A O 1
ATOM 757 N N . LEU A 1 92 ? 1.377 -6.148 -15.010 1.00 93.50 92 LEU A N 1
ATOM 758 C CA . LEU A 1 92 ? 2.072 -5.916 -13.744 1.00 93.50 92 LEU A CA 1
ATOM 759 C C . LEU A 1 92 ? 1.245 -5.043 -12.795 1.00 93.50 92 LEU A C 1
ATOM 761 O O . LEU A 1 92 ? 1.122 -5.394 -11.621 1.00 93.50 92 LEU A O 1
ATOM 765 N N . LEU A 1 93 ? 0.631 -3.967 -13.301 1.00 93.75 93 LEU A N 1
ATOM 766 C CA . LEU A 1 93 ? -0.253 -3.104 -12.511 1.00 93.75 93 LEU A CA 1
ATOM 767 C C . LEU A 1 93 ? -1.424 -3.901 -11.938 1.00 93.75 93 LEU A C 1
ATOM 769 O O . LEU A 1 93 ? -1.671 -3.879 -10.736 1.00 93.75 93 LEU A O 1
ATOM 773 N N . SER A 1 94 ? -2.094 -4.683 -12.784 1.00 94.31 94 SER A N 1
ATOM 774 C CA . SER A 1 94 ? -3.220 -5.522 -12.368 1.00 94.31 94 SER A CA 1
ATOM 775 C C . SER A 1 94 ? -2.807 -6.570 -11.334 1.00 94.31 94 SER A C 1
ATOM 777 O O . SER A 1 94 ? -3.534 -6.813 -10.371 1.00 94.31 94 SER A O 1
ATOM 779 N N . LYS A 1 95 ? -1.636 -7.204 -11.507 1.00 93.25 95 LYS A N 1
ATOM 780 C CA . LYS A 1 95 ? -1.083 -8.160 -10.533 1.00 93.25 95 LYS A CA 1
ATOM 781 C C . LYS A 1 95 ? -0.832 -7.468 -9.190 1.00 93.25 95 LYS A C 1
ATOM 783 O O . LYS A 1 95 ? -1.208 -8.012 -8.151 1.00 93.25 95 LYS A O 1
ATOM 788 N N . ARG A 1 96 ? -0.216 -6.283 -9.210 1.00 92.00 96 ARG A N 1
ATOM 789 C CA . ARG A 1 96 ? 0.081 -5.483 -8.017 1.00 92.00 96 ARG A CA 1
ATOM 790 C C . ARG A 1 96 ? -1.187 -5.072 -7.273 1.00 92.00 96 ARG A C 1
ATOM 792 O O . ARG A 1 96 ? -1.275 -5.344 -6.080 1.00 92.00 96 ARG A O 1
ATOM 799 N N . LEU A 1 97 ? -2.175 -4.505 -7.965 1.00 92.81 97 LEU A N 1
ATOM 800 C CA . LEU A 1 97 ? -3.453 -4.095 -7.371 1.00 92.81 97 LEU A CA 1
ATOM 801 C C . LEU A 1 97 ? -4.164 -5.267 -6.686 1.00 92.81 97 LEU A C 1
ATOM 803 O O . LEU A 1 97 ? -4.461 -5.187 -5.500 1.00 92.81 97 LEU A O 1
ATOM 807 N N . LYS A 1 98 ? -4.295 -6.413 -7.367 1.00 93.62 98 LYS A N 1
ATOM 808 C CA . LYS A 1 98 ? -4.871 -7.635 -6.771 1.00 93.62 98 LYS A CA 1
ATOM 809 C C . LYS A 1 98 ? -4.104 -8.125 -5.542 1.00 93.62 98 LYS A C 1
ATOM 811 O O . LYS A 1 98 ? -4.675 -8.727 -4.635 1.00 93.62 98 LYS A O 1
ATOM 816 N N . THR A 1 99 ? -2.788 -7.920 -5.527 1.00 93.19 99 THR A N 1
ATOM 817 C CA . THR A 1 99 ? -1.940 -8.306 -4.395 1.00 93.19 99 THR A CA 1
ATOM 818 C C . THR A 1 99 ? -2.179 -7.373 -3.212 1.00 93.19 99 THR A C 1
ATOM 820 O O . THR A 1 99 ? -2.357 -7.860 -2.098 1.00 93.19 99 THR A O 1
ATOM 823 N N . ILE A 1 100 ? -2.262 -6.062 -3.455 1.00 94.00 100 ILE A N 1
ATOM 824 C CA . ILE A 1 100 ? -2.617 -5.056 -2.447 1.00 94.00 100 ILE A CA 1
ATOM 825 C C . ILE A 1 100 ? -3.995 -5.360 -1.859 1.00 94.00 100 ILE A C 1
ATOM 827 O O . ILE A 1 100 ? -4.097 -5.479 -0.645 1.00 94.00 100 ILE A O 1
ATOM 831 N N . GLU A 1 101 ? -5.019 -5.575 -2.689 1.00 93.56 101 GLU A N 1
ATOM 832 C CA . GLU A 1 101 ? -6.377 -5.923 -2.244 1.00 93.56 101 GLU A CA 1
ATOM 833 C C . GLU A 1 101 ? -6.371 -7.163 -1.342 1.00 93.56 101 GLU A C 1
ATOM 835 O O . GLU A 1 101 ? -6.895 -7.144 -0.230 1.00 93.56 101 GLU A O 1
ATOM 840 N N . LYS A 1 102 ? -5.705 -8.241 -1.773 1.00 93.81 102 LYS A N 1
ATOM 841 C CA . LYS A 1 102 ? -5.600 -9.480 -0.992 1.00 93.81 102 LYS A CA 1
ATOM 842 C C . LYS A 1 102 ? -4.929 -9.258 0.367 1.00 93.81 102 LYS A C 1
ATOM 844 O O . LYS A 1 102 ? -5.339 -9.862 1.361 1.00 93.81 102 LYS A O 1
ATOM 849 N N . LEU A 1 103 ? -3.871 -8.452 0.413 1.00 94.44 103 LEU A N 1
ATOM 850 C CA . LEU A 1 103 ? -3.157 -8.150 1.654 1.00 94.44 103 LEU A CA 1
ATOM 851 C C . LEU A 1 103 ? -3.980 -7.228 2.551 1.00 94.44 103 LEU A C 1
ATOM 853 O O . LEU A 1 103 ? -4.086 -7.499 3.743 1.00 94.44 103 LEU A O 1
ATOM 857 N N . ALA A 1 104 ? -4.641 -6.224 1.982 1.00 95.31 104 ALA A N 1
ATOM 858 C CA . ALA A 1 104 ? -5.581 -5.362 2.682 1.00 95.31 104 ALA A CA 1
ATOM 859 C C . ALA A 1 104 ? -6.698 -6.187 3.336 1.00 95.31 104 ALA A C 1
ATOM 861 O O . ALA A 1 104 ? -6.964 -6.041 4.527 1.00 95.31 104 ALA A O 1
ATOM 862 N N . GLU A 1 105 ? -7.284 -7.151 2.621 1.00 93.81 105 GLU A N 1
ATOM 863 C CA . GLU A 1 105 ? -8.256 -8.072 3.213 1.00 93.81 105 GLU A CA 1
ATOM 864 C C . GLU A 1 105 ? -7.673 -8.907 4.359 1.00 93.81 105 GLU A C 1
ATOM 866 O O . GLU A 1 105 ? -8.373 -9.181 5.339 1.00 93.81 105 GLU A O 1
ATOM 871 N N . ALA A 1 106 ? -6.418 -9.345 4.243 1.00 94.19 106 ALA A N 1
ATOM 872 C CA . ALA A 1 106 ? -5.741 -10.094 5.295 1.00 94.19 106 ALA A CA 1
ATOM 873 C C . ALA A 1 106 ? -5.502 -9.228 6.544 1.00 94.19 106 ALA A C 1
ATOM 875 O O . ALA A 1 106 ? -5.682 -9.732 7.654 1.00 94.19 106 ALA A O 1
ATOM 876 N N . VAL A 1 107 ? -5.185 -7.941 6.369 1.00 96.06 107 VAL A N 1
ATOM 877 C CA . VAL A 1 107 ? -5.093 -6.952 7.455 1.00 96.06 107 VAL A CA 1
ATOM 878 C C . VAL A 1 107 ? -6.460 -6.748 8.116 1.00 96.06 107 VAL A C 1
ATOM 880 O O . VAL A 1 107 ? -6.584 -6.903 9.329 1.00 96.06 107 VAL A O 1
ATOM 883 N N . VAL A 1 108 ? -7.523 -6.514 7.334 1.00 93.88 108 VAL A N 1
ATOM 884 C CA . VAL A 1 108 ? -8.894 -6.341 7.861 1.00 93.88 108 VAL A CA 1
ATOM 885 C C . VAL A 1 108 ? -9.369 -7.577 8.630 1.00 93.88 108 VAL A C 1
ATOM 887 O O . VAL A 1 108 ? -10.012 -7.459 9.668 1.00 93.88 108 VAL A O 1
ATOM 890 N N . ARG A 1 109 ? -9.040 -8.784 8.155 1.00 92.31 109 ARG A N 1
ATOM 891 C CA . ARG A 1 109 ? -9.383 -10.047 8.836 1.00 92.31 109 ARG A CA 1
ATOM 892 C C . ARG A 1 109 ? -8.481 -10.355 10.041 1.00 92.31 109 ARG A C 1
ATOM 894 O O . ARG A 1 109 ? -8.665 -11.396 10.666 1.00 92.31 109 ARG A O 1
ATOM 901 N N . GLY A 1 110 ? -7.491 -9.510 10.343 1.00 90.56 110 GLY A N 1
ATOM 902 C CA . GLY A 1 110 ? -6.546 -9.705 11.444 1.00 90.56 110 GLY A CA 1
ATOM 903 C C . GLY A 1 110 ? -5.569 -10.866 11.242 1.00 90.56 110 GLY A C 1
ATOM 904 O O . GLY A 1 110 ? -5.041 -11.387 12.220 1.00 90.56 110 GLY A O 1
ATOM 905 N N . LYS A 1 111 ? -5.351 -11.306 9.993 1.00 91.94 111 LYS A N 1
ATOM 906 C CA . LYS A 1 111 ? -4.306 -12.287 9.638 1.00 91.94 111 LYS A CA 1
ATOM 907 C C . LYS A 1 111 ? -2.929 -11.639 9.528 1.00 91.94 111 LYS A C 1
ATOM 909 O O . LYS A 1 111 ? -1.926 -12.318 9.716 1.00 91.94 111 LYS A O 1
ATOM 914 N N . ILE A 1 112 ? -2.904 -10.357 9.175 1.00 93.31 112 ILE A N 1
ATOM 915 C CA . ILE A 1 112 ? -1.725 -9.498 9.223 1.00 93.31 112 ILE A CA 1
ATOM 916 C C . ILE A 1 112 ? -2.034 -8.417 10.255 1.00 93.31 112 ILE A C 1
ATOM 918 O O . ILE A 1 112 ? -3.049 -7.729 10.143 1.00 93.31 112 ILE A O 1
ATOM 922 N N . SER A 1 113 ? -1.191 -8.310 11.273 1.00 94.81 113 SER A N 1
ATOM 923 C CA . SER A 1 113 ? -1.297 -7.274 12.300 1.00 94.81 113 SER A CA 1
ATOM 924 C C . SER A 1 113 ? -0.688 -5.967 11.802 1.00 94.81 113 SER A C 1
ATOM 926 O O . SER A 1 113 ? 0.204 -5.979 10.952 1.00 94.81 113 SER A O 1
ATOM 928 N N . VAL A 1 114 ? -1.151 -4.849 12.355 1.00 97.06 114 VAL A N 1
ATOM 929 C CA . VAL A 1 114 ? -0.466 -3.561 12.236 1.00 97.06 114 VAL A CA 1
ATOM 930 C C . VAL A 1 114 ? 0.544 -3.495 13.371 1.00 97.06 114 VAL A C 1
ATOM 932 O O . VAL A 1 114 ? 0.169 -3.636 14.535 1.00 97.06 114 VAL A O 1
ATOM 935 N N . ASN A 1 115 ? 1.814 -3.323 13.030 1.00 96.50 115 ASN A N 1
ATOM 936 C CA . ASN A 1 115 ? 2.862 -3.139 14.018 1.00 96.50 115 ASN A CA 1
ATOM 937 C C . ASN A 1 115 ? 3.082 -1.650 14.239 1.00 96.50 115 ASN A C 1
ATOM 939 O O . ASN A 1 115 ? 3.244 -0.911 13.279 1.00 96.50 115 ASN A O 1
ATOM 943 N N . PHE A 1 116 ? 3.104 -1.220 15.487 1.00 97.00 116 PHE A N 1
ATOM 944 C CA . PHE A 1 116 ? 3.486 0.123 15.877 1.00 97.00 116 PHE A CA 1
ATOM 945 C C . PHE A 1 116 ? 4.886 0.063 16.466 1.00 97.00 116 PHE A C 1
ATOM 947 O O . PHE A 1 116 ? 5.123 -0.715 17.387 1.00 97.00 116 PHE A O 1
ATOM 954 N N . SER A 1 117 ? 5.811 0.870 15.958 1.00 95.12 117 SER A N 1
ATOM 955 C CA . SER A 1 117 ? 7.191 0.925 16.452 1.00 95.12 117 SER A CA 1
ATOM 956 C C . SER A 1 117 ? 7.630 2.361 16.687 1.00 95.12 117 SER A C 1
ATOM 958 O O . SER A 1 117 ? 7.192 3.264 15.975 1.00 95.12 117 SER A O 1
ATOM 960 N N . LEU A 1 118 ? 8.507 2.570 17.670 1.00 94.25 118 LEU A N 1
ATOM 961 C CA . LEU A 1 118 ? 9.054 3.891 17.965 1.00 94.25 118 LEU A CA 1
ATOM 962 C C . LEU A 1 118 ? 9.899 4.427 16.809 1.00 94.25 118 LEU A C 1
ATOM 964 O O . LEU A 1 118 ? 10.813 3.761 16.323 1.00 94.25 118 LEU A O 1
ATOM 968 N N . VAL A 1 119 ? 9.621 5.667 16.425 1.00 90.62 119 VAL A N 1
ATOM 969 C CA . VAL A 1 119 ? 10.339 6.427 15.396 1.00 90.62 119 VAL A CA 1
ATOM 970 C C . VAL A 1 119 ? 10.536 7.874 15.847 1.00 90.62 119 VAL A C 1
ATOM 972 O O . VAL A 1 119 ? 9.929 8.300 16.823 1.00 90.62 119 VAL A O 1
ATOM 975 N N . GLY A 1 120 ? 11.322 8.644 15.087 1.00 83.31 120 GLY A N 1
ATOM 976 C CA . GLY A 1 120 ? 11.430 10.100 15.224 1.00 83.31 120 GLY A CA 1
ATOM 977 C C . GLY A 1 120 ? 12.568 10.554 16.138 1.00 83.31 120 GLY A C 1
ATOM 978 O O . GLY A 1 120 ? 12.561 10.289 17.327 1.00 83.31 120 GLY A O 1
ATOM 979 N N . SER A 1 121 ? 13.524 11.320 15.606 1.00 73.62 121 SER A N 1
ATOM 980 C CA . SER A 1 121 ? 14.765 11.672 16.319 1.00 73.62 121 SER A CA 1
ATOM 981 C C . SE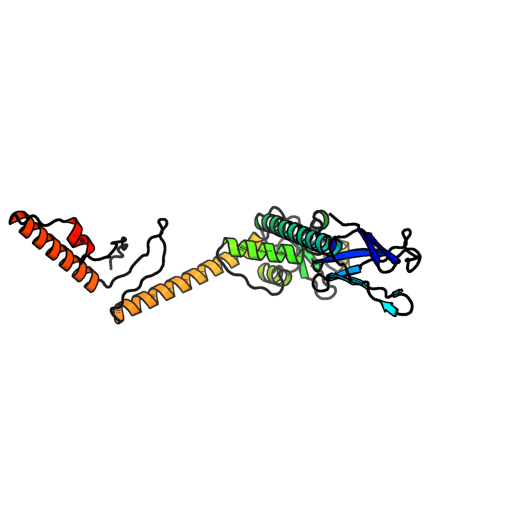R A 1 121 ? 14.600 12.669 17.476 1.00 73.62 121 SER A C 1
ATOM 983 O O . SER A 1 121 ? 15.372 12.620 18.426 1.00 73.62 121 SER A O 1
ATOM 985 N N . ASN A 1 122 ? 13.622 13.582 17.400 1.00 72.50 122 ASN A N 1
ATOM 986 C CA . ASN A 1 122 ? 13.430 14.669 18.382 1.00 72.50 122 ASN A CA 1
ATOM 987 C C . ASN A 1 122 ? 12.070 14.624 19.097 1.00 72.50 122 ASN A C 1
ATOM 989 O O . ASN A 1 122 ? 11.874 15.304 20.101 1.00 72.50 122 ASN A O 1
ATOM 993 N N . SER A 1 123 ? 11.114 13.869 18.560 1.00 83.12 123 SER A N 1
ATOM 994 C CA . SER A 1 123 ? 9.776 13.704 19.122 1.00 83.12 123 SER A CA 1
ATOM 995 C C . SER A 1 123 ? 9.349 12.278 18.827 1.00 83.12 123 SER A C 1
ATOM 997 O O . SER A 1 123 ? 8.754 11.986 17.787 1.00 83.12 123 SER A O 1
ATOM 999 N N . ALA A 1 124 ? 9.788 11.380 19.707 1.00 90.50 124 ALA A N 1
ATOM 1000 C CA . ALA A 1 124 ? 9.521 9.971 19.536 1.00 90.50 124 ALA A CA 1
ATOM 1001 C C . ALA A 1 124 ? 8.016 9.713 19.650 1.00 90.50 124 ALA A C 1
ATOM 1003 O O . ALA A 1 124 ? 7.349 10.250 20.537 1.00 90.50 124 ALA A O 1
ATOM 1004 N N . HIS A 1 125 ? 7.494 8.886 18.756 1.00 93.44 125 HIS A N 1
ATOM 1005 C CA . HIS A 1 125 ? 6.110 8.423 18.763 1.00 93.44 125 HIS A CA 1
ATOM 1006 C C . HIS A 1 125 ? 6.042 7.032 18.134 1.00 93.44 125 HIS A C 1
ATOM 1008 O O . HIS A 1 125 ? 6.998 6.571 17.505 1.00 93.44 125 HIS A O 1
ATOM 1014 N N . TYR A 1 126 ? 4.924 6.342 18.341 1.00 96.25 126 TYR A N 1
ATOM 1015 C CA . TYR A 1 126 ? 4.667 5.076 17.673 1.00 96.25 126 TYR A CA 1
ATOM 1016 C C . TYR A 1 126 ? 4.112 5.320 16.274 1.00 96.25 126 TYR A C 1
ATOM 1018 O O . TYR A 1 126 ? 3.049 5.919 16.154 1.00 96.25 126 TYR A O 1
ATOM 1026 N N . GLN A 1 127 ? 4.773 4.769 15.258 1.00 95.00 127 GLN A N 1
ATOM 1027 C CA . GLN A 1 127 ? 4.307 4.813 13.875 1.00 95.00 127 GLN A CA 1
ATOM 1028 C C . GLN A 1 127 ? 3.851 3.422 13.404 1.00 95.00 127 GLN A C 1
ATOM 1030 O O . GLN A 1 127 ? 4.540 2.441 13.705 1.00 95.00 127 GLN A O 1
ATOM 1035 N N . PRO A 1 128 ? 2.712 3.301 12.691 1.00 96.00 128 PRO A N 1
ATOM 1036 C CA . PRO A 1 128 ? 2.212 2.043 12.145 1.00 96.00 128 PRO A CA 1
ATOM 1037 C C . PRO A 1 128 ? 2.966 1.572 10.892 1.00 96.00 128 PRO A C 1
ATOM 1039 O O . PRO A 1 128 ? 3.216 2.334 9.960 1.00 96.00 128 PRO A O 1
ATOM 1042 N N . TRP A 1 129 ? 3.200 0.264 10.817 1.00 92.56 129 TRP A N 1
ATOM 1043 C CA . TRP A 1 129 ? 3.852 -0.441 9.716 1.00 92.56 129 TRP A CA 1
ATOM 1044 C C . TRP A 1 129 ? 3.196 -1.801 9.465 1.00 92.56 129 TRP A C 1
ATOM 1046 O O . TRP A 1 129 ? 2.541 -2.388 10.332 1.00 92.56 129 TRP A O 1
ATOM 1056 N N . LEU A 1 130 ? 3.419 -2.341 8.266 1.00 92.69 130 LEU A N 1
ATOM 1057 C CA . LEU A 1 130 ? 3.084 -3.722 7.931 1.00 92.69 130 LEU A CA 1
ATOM 1058 C C . LEU A 1 130 ? 4.362 -4.516 7.689 1.00 92.69 130 LEU A C 1
ATOM 1060 O O . LEU A 1 130 ? 5.127 -4.229 6.772 1.00 92.69 130 LEU A O 1
ATOM 1064 N N . HIS A 1 131 ? 4.566 -5.568 8.475 1.00 82.44 131 HIS A N 1
ATOM 1065 C CA . HIS A 1 131 ? 5.717 -6.446 8.294 1.00 82.44 131 HIS A CA 1
ATOM 1066 C C . HIS A 1 131 ? 5.505 -7.446 7.154 1.00 82.44 131 HIS A C 1
ATOM 1068 O O . HIS A 1 131 ? 4.401 -7.924 6.894 1.00 82.44 131 HIS A O 1
ATOM 1074 N N . GLY A 1 132 ? 6.599 -7.821 6.486 1.00 73.81 132 GLY A N 1
ATOM 1075 C CA . GLY A 1 132 ? 6.621 -8.965 5.568 1.00 73.81 132 GLY A CA 1
ATOM 1076 C C . GLY A 1 132 ? 6.101 -8.715 4.147 1.00 73.81 132 GLY A C 1
ATOM 1077 O O . GLY A 1 132 ? 6.003 -9.676 3.380 1.00 73.81 132 GLY A O 1
ATOM 1078 N N . LEU A 1 133 ? 5.837 -7.464 3.748 1.00 78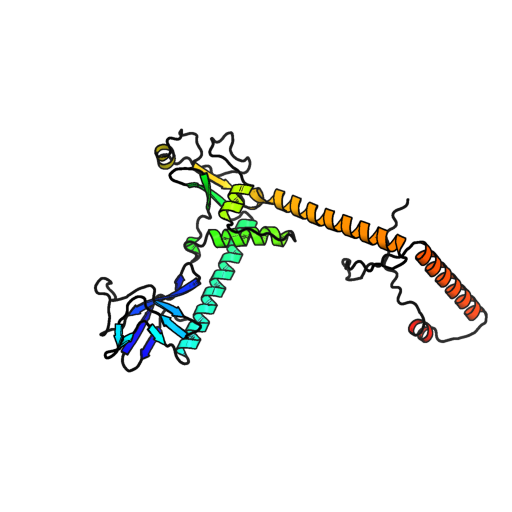.50 133 LEU A N 1
ATOM 1079 C CA . LEU A 1 133 ? 5.321 -7.143 2.407 1.00 78.50 133 LEU A CA 1
ATOM 1080 C C . LEU A 1 133 ? 6.322 -7.396 1.273 1.00 78.50 133 LEU A C 1
ATOM 1082 O O . LEU A 1 133 ? 5.923 -7.738 0.160 1.00 78.50 133 LEU A O 1
ATOM 1086 N N . ARG A 1 134 ? 7.629 -7.325 1.559 1.00 71.38 134 ARG A N 1
ATOM 1087 C CA . ARG A 1 134 ? 8.698 -7.563 0.569 1.00 71.38 134 ARG A CA 1
ATOM 1088 C C . ARG A 1 134 ? 8.587 -8.916 -0.141 1.00 71.38 134 ARG A C 1
ATOM 1090 O O . ARG A 1 134 ? 8.991 -9.032 -1.291 1.00 71.38 134 ARG A O 1
ATOM 1097 N N . LYS A 1 135 ? 7.992 -9.929 0.503 1.00 73.94 135 LYS A N 1
ATOM 1098 C CA . LYS A 1 135 ? 7.758 -11.261 -0.090 1.00 73.94 135 LYS A CA 1
ATOM 1099 C C . LYS A 1 135 ? 6.705 -11.261 -1.212 1.00 73.94 135 LYS A C 1
ATOM 1101 O O . LYS A 1 135 ? 6.495 -12.292 -1.844 1.00 73.94 135 LYS A O 1
ATOM 1106 N N . HIS A 1 136 ? 6.029 -10.136 -1.436 1.00 73.38 136 HIS A N 1
ATOM 1107 C CA . HIS A 1 136 ? 4.906 -9.992 -2.358 1.00 73.38 136 HIS A CA 1
ATOM 1108 C C . HIS A 1 136 ? 5.183 -9.013 -3.513 1.00 73.38 136 HIS A C 1
ATOM 1110 O O . HIS A 1 136 ? 4.234 -8.522 -4.116 1.00 73.38 136 HIS A O 1
ATOM 1116 N N . ASP A 1 137 ? 6.453 -8.727 -3.833 1.00 69.62 137 ASP A N 1
ATOM 1117 C CA . ASP A 1 137 ? 6.856 -7.747 -4.864 1.00 69.62 137 ASP A CA 1
ATOM 1118 C C . ASP A 1 137 ? 6.311 -6.320 -4.599 1.00 69.62 137 ASP A C 1
ATOM 1120 O O . ASP A 1 137 ? 6.023 -5.546 -5.521 1.00 69.62 137 ASP A O 1
ATOM 1124 N N . LEU A 1 138 ? 6.153 -5.979 -3.315 1.00 76.88 138 LEU A N 1
ATOM 1125 C CA . LEU A 1 138 ? 5.626 -4.709 -2.808 1.00 76.88 138 LEU A CA 1
ATOM 1126 C C . LEU A 1 138 ? 6.630 -4.023 -1.861 1.00 76.88 138 LEU A C 1
ATOM 1128 O O . LEU A 1 138 ? 6.317 -3.837 -0.685 1.00 76.88 138 LEU A O 1
ATOM 1132 N N . PRO A 1 139 ? 7.857 -3.701 -2.312 1.00 69.81 139 PRO A N 1
ATOM 1133 C CA . PRO A 1 139 ? 8.769 -2.913 -1.492 1.00 69.81 139 PRO A CA 1
ATOM 1134 C C . PRO A 1 139 ? 8.198 -1.503 -1.301 1.00 69.81 139 PRO A C 1
ATOM 1136 O O . PRO A 1 139 ? 7.793 -0.871 -2.279 1.00 69.81 139 PRO A O 1
ATOM 1139 N N . ASP A 1 140 ? 8.162 -1.034 -0.053 1.00 77.44 140 ASP A N 1
ATOM 1140 C CA . ASP A 1 140 ? 7.808 0.345 0.306 1.00 77.44 140 ASP A CA 1
ATOM 1141 C C . ASP A 1 140 ? 6.383 0.731 -0.157 1.00 77.44 140 ASP A C 1
ATOM 1143 O O . ASP A 1 140 ? 6.124 1.810 -0.689 1.00 77.44 140 ASP A O 1
ATOM 1147 N N . GLN A 1 141 ? 5.447 -0.216 -0.029 1.00 86.88 141 GLN A N 1
ATOM 1148 C CA . GLN A 1 141 ? 4.016 -0.059 -0.337 1.00 86.88 141 GLN A CA 1
ATOM 1149 C C . GLN A 1 141 ? 3.129 -0.279 0.901 1.00 86.88 141 GLN A C 1
ATOM 1151 O O . GLN A 1 141 ? 1.908 -0.388 0.777 1.00 86.88 141 GLN A O 1
ATOM 1156 N N . GLU A 1 142 ? 3.724 -0.340 2.092 1.00 89.94 142 GLU A N 1
ATOM 1157 C CA . GLU A 1 142 ? 3.073 -0.539 3.389 1.00 89.94 142 GLU A CA 1
ATOM 1158 C C . GLU A 1 142 ? 1.921 0.448 3.575 1.00 89.94 142 GLU A C 1
ATOM 1160 O O . GLU A 1 142 ? 0.785 0.037 3.816 1.00 89.94 142 GLU A O 1
ATOM 1165 N N . THR A 1 143 ? 2.183 1.734 3.342 1.00 91.75 143 THR A N 1
ATOM 1166 C CA . THR A 1 143 ? 1.199 2.820 3.423 1.00 91.75 143 THR A CA 1
ATOM 1167 C C . THR A 1 143 ? 0.018 2.591 2.480 1.00 91.75 143 THR A C 1
ATOM 1169 O O . THR A 1 143 ? -1.135 2.796 2.854 1.00 91.75 143 THR A O 1
ATOM 1172 N N . ARG A 1 144 ? 0.260 2.102 1.258 1.00 92.69 144 ARG A N 1
ATOM 1173 C CA . ARG A 1 144 ? -0.811 1.850 0.284 1.00 92.69 144 ARG A CA 1
ATOM 1174 C C . ARG A 1 144 ? -1.681 0.663 0.685 1.00 92.69 144 ARG A C 1
ATOM 1176 O O . ARG A 1 144 ? -2.900 0.737 0.550 1.00 92.69 144 ARG A O 1
ATOM 1183 N N . VAL A 1 145 ? -1.072 -0.407 1.199 1.00 95.25 145 VAL A N 1
ATOM 1184 C CA . VAL A 1 145 ? -1.810 -1.564 1.725 1.00 95.25 145 VAL A CA 1
ATOM 1185 C C . VAL A 1 145 ? -2.622 -1.170 2.962 1.00 95.25 145 VAL A C 1
ATOM 1187 O O . VAL A 1 145 ? -3.780 -1.567 3.061 1.00 95.25 145 VAL A O 1
ATOM 1190 N N . LEU A 1 146 ? -2.071 -0.347 3.863 1.00 96.00 146 LEU A N 1
ATOM 1191 C CA . LEU A 1 146 ? -2.800 0.192 5.019 1.00 96.00 146 LEU A CA 1
ATOM 1192 C C . LEU A 1 146 ? -3.988 1.057 4.590 1.00 96.00 146 LEU A C 1
ATOM 1194 O O . LEU A 1 146 ? -5.098 0.840 5.074 1.00 96.00 146 LEU A O 1
ATOM 1198 N N . ALA A 1 147 ? -3.788 1.984 3.649 1.00 96.25 147 ALA A N 1
ATOM 1199 C CA . ALA A 1 147 ? -4.864 2.822 3.127 1.00 96.25 147 ALA A CA 1
ATOM 1200 C C . ALA A 1 147 ? -6.005 1.979 2.540 1.00 96.25 147 ALA A C 1
ATOM 1202 O O . ALA A 1 147 ? -7.175 2.223 2.836 1.00 96.25 147 ALA A O 1
ATOM 1203 N N . GLU A 1 148 ? -5.672 0.963 1.742 1.00 96.19 148 GLU A N 1
ATOM 1204 C CA . GLU A 1 148 ? -6.671 0.065 1.167 1.00 96.19 148 GLU A CA 1
ATOM 1205 C C . GLU A 1 148 ? -7.367 -0.788 2.235 1.00 96.19 148 GLU A C 1
ATOM 1207 O O . GLU A 1 148 ? -8.578 -0.991 2.174 1.00 96.19 148 GLU A O 1
ATOM 1212 N N . ALA A 1 149 ? -6.645 -1.232 3.267 1.00 97.12 149 ALA A N 1
ATOM 1213 C CA . ALA A 1 149 ? -7.228 -1.975 4.380 1.00 97.12 149 ALA A CA 1
ATOM 1214 C C . ALA A 1 149 ? -8.246 -1.132 5.162 1.00 97.12 149 ALA A C 1
ATOM 1216 O O . ALA A 1 149 ? -9.342 -1.614 5.452 1.00 97.12 149 ALA A O 1
ATOM 1217 N N . ILE A 1 150 ? -7.925 0.133 5.456 1.00 97.19 150 ILE A N 1
ATOM 1218 C CA . ILE A 1 150 ? -8.845 1.061 6.129 1.00 97.19 150 ILE A CA 1
ATOM 1219 C C . ILE A 1 150 ? -10.092 1.271 5.263 1.00 97.19 150 ILE A C 1
ATOM 1221 O O . ILE A 1 150 ? -11.208 1.065 5.741 1.00 97.19 150 ILE A O 1
ATOM 1225 N N . ARG A 1 151 ? -9.927 1.600 3.974 1.00 95.81 151 ARG A N 1
ATOM 1226 C CA . ARG A 1 151 ? -11.063 1.781 3.052 1.00 95.81 151 ARG A CA 1
ATOM 1227 C C . ARG A 1 151 ? -11.931 0.530 2.959 1.00 95.81 151 ARG A C 1
ATOM 1229 O O . ARG A 1 151 ? -13.149 0.634 3.043 1.00 95.81 151 ARG A O 1
ATOM 1236 N N . CYS A 1 152 ? -11.319 -0.647 2.854 1.00 92.06 152 CYS A N 1
ATOM 1237 C CA . CYS A 1 152 ? -12.025 -1.925 2.810 1.00 92.06 152 CYS A CA 1
ATOM 1238 C C . CYS A 1 152 ? -12.829 -2.189 4.096 1.00 92.06 152 CYS A C 1
ATOM 1240 O O . CYS A 1 152 ? -13.971 -2.647 4.020 1.00 92.06 152 CYS A O 1
ATOM 1242 N N . ALA A 1 153 ? -12.281 -1.869 5.274 1.00 91.38 153 ALA A N 1
ATOM 1243 C CA . ALA A 1 153 ? -12.998 -2.004 6.544 1.00 91.38 153 ALA A CA 1
ATOM 1244 C C . ALA A 1 153 ? -14.249 -1.110 6.603 1.00 91.38 153 ALA A C 1
ATOM 1246 O O . ALA A 1 153 ? -15.329 -1.599 6.933 1.00 91.38 153 ALA A O 1
ATOM 1247 N N . TYR A 1 154 ? -14.120 0.164 6.224 1.00 90.50 154 TYR A N 1
ATOM 1248 C CA . TYR A 1 154 ? -15.235 1.117 6.194 1.00 90.50 154 TYR A CA 1
ATOM 1249 C C . TYR A 1 154 ? -16.278 0.774 5.117 1.00 90.50 154 TYR A C 1
ATOM 1251 O O . TYR A 1 154 ? -17.479 0.773 5.394 1.00 90.50 154 TYR A O 1
ATOM 1259 N N . ALA A 1 155 ? -15.840 0.386 3.916 1.00 84.19 155 ALA A N 1
ATOM 1260 C CA . ALA A 1 155 ? -16.731 0.004 2.822 1.00 84.19 155 ALA A CA 1
ATOM 1261 C C . ALA A 1 155 ? -17.605 -1.209 3.182 1.00 84.19 155 ALA A C 1
ATOM 1263 O O . ALA A 1 155 ? -18.801 -1.214 2.893 1.00 84.19 155 ALA A O 1
ATOM 1264 N N . ARG A 1 156 ? -17.049 -2.213 3.880 1.00 83.44 156 ARG A N 1
ATOM 1265 C CA . ARG A 1 156 ? -17.815 -3.370 4.389 1.00 83.44 156 ARG A CA 1
ATOM 1266 C C . ARG A 1 156 ? -18.902 -2.983 5.393 1.00 83.44 156 ARG A C 1
ATOM 1268 O O . ARG A 1 156 ? -19.870 -3.721 5.540 1.00 83.44 156 ARG A O 1
ATOM 1275 N N . ALA A 1 157 ? -18.742 -1.847 6.062 1.00 76.62 157 ALA A N 1
ATOM 1276 C CA . ALA A 1 157 ? -19.712 -1.283 6.989 1.00 76.62 157 ALA A CA 1
ATOM 1277 C C . ALA A 1 157 ? -20.711 -0.314 6.321 1.00 76.62 157 ALA A C 1
ATOM 1279 O O . ALA A 1 157 ? -21.582 0.222 7.001 1.00 76.62 157 ALA A O 1
ATOM 1280 N N . GLY A 1 158 ? -20.605 -0.058 5.009 1.00 76.00 158 GLY A N 1
ATOM 1281 C CA . GLY A 1 158 ? -21.448 0.928 4.315 1.00 76.00 158 GLY A CA 1
ATOM 1282 C C . GLY A 1 158 ? -21.125 2.383 4.687 1.00 76.00 158 GLY A C 1
ATOM 1283 O O . GLY A 1 158 ? -21.949 3.291 4.517 1.00 76.00 158 GLY A O 1
ATOM 1284 N N . VAL A 1 159 ? -19.924 2.627 5.214 1.00 80.25 159 VAL A N 1
ATOM 1285 C CA . VAL A 1 159 ? -19.458 3.950 5.631 1.00 80.25 159 VAL A CA 1
ATOM 1286 C C . VAL A 1 159 ? -18.376 4.432 4.670 1.00 80.25 159 VAL A C 1
ATOM 1288 O O . VAL A 1 159 ? -17.556 3.654 4.190 1.00 80.25 159 VAL A O 1
ATOM 1291 N N . GLU A 1 160 ? -18.397 5.726 4.363 1.00 82.56 160 GLU A N 1
ATOM 1292 C CA . GLU A 1 160 ? -17.326 6.354 3.593 1.00 82.56 160 GLU A CA 1
ATOM 1293 C C . GLU A 1 160 ? -16.253 6.846 4.557 1.00 82.56 160 GLU A C 1
ATOM 1295 O O . GLU A 1 160 ? -16.565 7.338 5.638 1.00 82.56 160 GLU A O 1
ATOM 1300 N N . VAL A 1 161 ? -14.991 6.730 4.158 1.00 90.56 161 VAL A N 1
ATOM 1301 C CA . VAL A 1 161 ? -13.860 7.215 4.947 1.00 90.56 161 VAL A CA 1
ATOM 1302 C C . VAL A 1 161 ? -13.005 8.131 4.092 1.00 90.56 161 VAL A C 1
ATOM 1304 O O . VAL A 1 161 ? -12.740 7.842 2.925 1.00 90.56 161 VAL A O 1
ATOM 1307 N N . SER A 1 162 ? -12.562 9.232 4.688 1.00 88.94 162 SER A N 1
ATOM 1308 C CA . SER A 1 162 ? -11.629 10.166 4.073 1.00 88.94 162 SER A CA 1
ATOM 1309 C C . SER A 1 162 ? -10.480 10.435 5.035 1.00 88.94 162 SER A C 1
ATOM 1311 O O . SER A 1 162 ? -10.701 10.731 6.207 1.00 88.94 162 SER A O 1
ATOM 1313 N N . PHE A 1 163 ? -9.258 10.304 4.534 1.00 92.56 163 PHE A N 1
ATOM 1314 C CA . PHE A 1 163 ? -8.021 10.619 5.239 1.00 92.56 163 PHE A CA 1
ATOM 1315 C C . PHE A 1 163 ? -6.946 10.974 4.212 1.00 92.56 163 PHE A C 1
ATOM 1317 O O . PHE A 1 163 ? -6.950 10.447 3.095 1.00 92.56 163 PHE A O 1
ATOM 1324 N N . SER A 1 164 ? -6.037 11.876 4.580 1.00 90.62 164 SER A N 1
ATOM 1325 C CA . SER A 1 164 ? -4.892 12.261 3.747 1.00 90.62 164 SER A CA 1
ATOM 1326 C C . SER A 1 164 ? -3.764 11.238 3.820 1.00 90.62 164 SER A C 1
ATOM 1328 O O . SER A 1 164 ? -3.199 10.880 2.790 1.00 90.62 164 SER A O 1
ATOM 1330 N N . ASP A 1 165 ? -3.478 10.744 5.024 1.00 94.25 165 ASP A N 1
ATOM 1331 C CA . ASP A 1 165 ? -2.425 9.775 5.303 1.00 94.25 165 ASP A CA 1
ATOM 1332 C C . ASP A 1 165 ? -2.983 8.665 6.211 1.00 94.25 165 ASP A C 1
ATOM 1334 O O . ASP A 1 165 ? -3.547 8.971 7.266 1.00 94.25 165 ASP A O 1
ATOM 1338 N N . PRO A 1 166 ? -2.898 7.378 5.823 1.00 95.88 166 PRO A N 1
ATOM 1339 C CA . PRO A 1 166 ? -3.298 6.278 6.698 1.00 95.88 166 PRO A CA 1
ATOM 1340 C C . PRO A 1 166 ? -2.458 6.177 7.980 1.00 95.88 166 PRO A C 1
ATOM 1342 O O . PRO A 1 166 ? -2.941 5.593 8.947 1.00 95.88 166 PRO A O 1
ATOM 1345 N N . ILE A 1 167 ? -1.230 6.702 7.997 1.00 95.19 167 ILE A N 1
ATOM 1346 C CA . ILE A 1 167 ? -0.344 6.667 9.164 1.00 95.19 167 ILE A CA 1
ATOM 1347 C C . ILE A 1 167 ? -0.904 7.586 10.249 1.00 95.19 167 ILE A C 1
ATOM 1349 O O . ILE A 1 167 ? -1.371 7.086 11.272 1.00 95.19 167 ILE A O 1
ATOM 1353 N N . ASP A 1 168 ? -0.998 8.887 9.959 1.00 94.62 168 ASP A N 1
ATOM 1354 C CA . ASP A 1 168 ? -1.611 9.890 10.843 1.00 94.62 168 ASP A CA 1
ATOM 1355 C C . ASP A 1 168 ? -3.019 9.474 11.287 1.00 94.62 168 ASP A C 1
ATOM 1357 O O . ASP A 1 168 ? -3.411 9.649 12.442 1.00 94.62 168 ASP A O 1
ATOM 1361 N N . PHE A 1 169 ? -3.794 8.889 10.365 1.00 95.88 169 PHE A N 1
ATOM 1362 C CA . PHE A 1 169 ? -5.130 8.393 10.667 1.00 95.88 169 PHE A CA 1
ATOM 1363 C C . PHE A 1 169 ? -5.099 7.322 11.760 1.00 95.88 169 PHE A C 1
ATOM 1365 O O . PHE A 1 169 ? -5.859 7.413 12.721 1.00 95.88 169 PHE A O 1
ATOM 1372 N N . LEU A 1 170 ? -4.251 6.300 11.642 1.00 96.88 170 LEU A N 1
ATOM 1373 C CA . LEU A 1 170 ? -4.190 5.232 12.640 1.00 96.88 170 LEU A CA 1
ATOM 1374 C C . LEU A 1 170 ? -3.555 5.697 13.953 1.00 96.88 170 LEU A C 1
ATOM 1376 O O . LEU A 1 170 ? -4.029 5.287 15.011 1.00 96.88 170 LEU A O 1
ATOM 1380 N N . GLU A 1 171 ? -2.543 6.562 13.901 1.00 94.56 171 GLU A N 1
ATOM 1381 C CA . GLU A 1 171 ? -1.942 7.169 15.093 1.00 94.56 171 GLU A CA 1
ATOM 1382 C C . GLU A 1 171 ? -2.970 7.971 15.891 1.00 94.56 171 GLU A C 1
ATOM 1384 O O . GLU A 1 171 ? -3.109 7.761 17.095 1.00 94.56 171 GLU A O 1
ATOM 1389 N N . GLY A 1 172 ? -3.752 8.822 15.221 1.00 93.75 172 GLY A N 1
ATOM 1390 C CA . GLY A 1 172 ? -4.781 9.631 15.870 1.00 93.75 172 GLY A CA 1
ATOM 1391 C C . GLY A 1 172 ? -5.909 8.807 16.496 1.00 93.75 172 GLY A C 1
ATOM 1392 O O . GLY A 1 172 ? -6.423 9.178 17.548 1.00 93.75 172 GLY A O 1
ATOM 1393 N N . HIS A 1 173 ? -6.284 7.680 15.882 1.00 94.69 173 HIS A N 1
ATOM 1394 C CA . HIS A 1 173 ? -7.340 6.812 16.413 1.00 94.69 173 HIS A CA 1
ATOM 1395 C C . HIS A 1 173 ? -6.854 5.878 17.520 1.00 94.69 173 HIS A C 1
ATOM 1397 O O . HIS A 1 173 ? -7.601 5.625 18.462 1.00 94.69 173 HIS A O 1
ATOM 1403 N N . LEU A 1 174 ? -5.623 5.365 17.430 1.00 95.12 174 LEU A N 1
ATOM 1404 C CA . LEU A 1 174 ? -5.048 4.558 18.503 1.00 95.12 174 LEU A CA 1
ATOM 1405 C C . LEU A 1 174 ? -4.682 5.426 19.713 1.00 95.12 174 LEU A C 1
ATOM 1407 O O . LEU A 1 174 ? -4.885 5.003 20.849 1.00 95.12 174 LEU A O 1
ATOM 1411 N N . ASN A 1 175 ? -4.136 6.620 19.458 1.00 93.69 175 ASN A N 1
ATOM 1412 C CA . ASN A 1 175 ? -3.751 7.627 20.446 1.00 93.69 175 ASN A CA 1
ATOM 1413 C C . ASN A 1 175 ? -2.919 7.058 21.617 1.00 93.69 175 ASN A C 1
ATOM 1415 O O . ASN A 1 175 ? -3.097 7.431 22.778 1.00 93.69 175 ASN A O 1
ATOM 1419 N N . GLN A 1 176 ? -2.029 6.105 21.316 1.00 95.00 176 GLN A N 1
ATOM 1420 C CA . GLN A 1 176 ? -1.167 5.457 22.301 1.00 95.00 176 GLN A CA 1
ATOM 1421 C C . GLN A 1 176 ? 0.100 6.287 22.521 1.00 95.00 176 GLN A C 1
ATOM 1423 O O . GLN A 1 176 ? 0.938 6.408 21.629 1.00 95.00 176 GLN A O 1
ATOM 1428 N N . SER A 1 177 ? 0.284 6.784 23.742 1.00 94.69 177 SER A N 1
ATOM 1429 C CA . SER A 1 177 ? 1.546 7.393 24.174 1.00 94.69 177 SER A CA 1
ATOM 1430 C C . SER A 1 177 ? 2.619 6.337 24.446 1.00 94.69 177 SER A C 1
ATOM 1432 O O . SER A 1 177 ? 2.302 5.210 24.835 1.00 94.69 177 SER A O 1
ATOM 1434 N N . ILE A 1 178 ? 3.890 6.725 24.309 1.00 95.88 178 ILE A N 1
ATOM 1435 C CA . ILE A 1 178 ? 5.047 5.910 24.714 1.00 95.88 178 ILE A CA 1
ATOM 1436 C C . ILE A 1 178 ? 4.928 5.570 26.193 1.00 95.88 178 ILE A C 1
ATOM 1438 O O . ILE A 1 178 ? 4.768 6.467 27.022 1.00 95.88 178 ILE A O 1
ATOM 1442 N N . THR A 1 179 ? 4.986 4.282 26.523 1.00 96.06 179 THR A N 1
ATOM 1443 C CA . THR A 1 179 ? 4.725 3.838 27.890 1.00 96.06 179 THR A CA 1
ATOM 1444 C C . THR A 1 179 ? 5.292 2.449 28.191 1.00 96.06 179 THR A C 1
ATOM 1446 O O . THR A 1 179 ? 5.870 1.789 27.324 1.00 96.06 179 THR A O 1
ATOM 1449 N N . SER A 1 180 ? 5.152 2.019 29.443 1.00 96.62 180 SER A N 1
ATOM 1450 C CA . SER A 1 180 ? 5.445 0.664 29.901 1.00 96.62 180 SER A CA 1
ATOM 1451 C C . SER A 1 180 ? 4.251 -0.277 29.699 1.00 96.62 180 SER A C 1
ATOM 1453 O O . SER A 1 180 ? 3.124 0.145 29.439 1.00 96.62 180 SER A O 1
ATOM 1455 N N . THR A 1 181 ? 4.492 -1.580 29.851 1.00 94.56 181 THR A N 1
ATOM 1456 C CA . THR A 1 181 ? 3.494 -2.648 29.639 1.00 94.56 181 THR A CA 1
ATOM 1457 C C . THR A 1 181 ? 2.148 -2.412 30.339 1.00 94.56 181 THR A C 1
ATOM 1459 O O . THR A 1 181 ? 1.113 -2.763 29.782 1.00 94.56 181 THR A O 1
ATOM 1462 N N . GLU A 1 182 ? 2.144 -1.825 31.541 1.00 94.50 182 GLU A N 1
ATOM 1463 C CA . GLU A 1 182 ? 0.932 -1.628 32.356 1.00 94.50 182 GLU A CA 1
ATOM 1464 C C . GLU A 1 182 ? -0.096 -0.697 31.696 1.00 94.50 182 GLU A C 1
ATOM 1466 O O . GLU A 1 182 ? -1.299 -0.893 31.853 1.00 94.50 182 GLU A O 1
ATOM 1471 N N . TYR A 1 183 ? 0.370 0.284 30.922 1.00 95.94 183 TYR A N 1
ATOM 1472 C CA . TYR A 1 183 ? -0.475 1.313 30.309 1.00 95.94 183 TYR A CA 1
ATOM 1473 C C . TYR A 1 183 ? -0.612 1.137 28.793 1.00 95.94 183 TYR A C 1
ATOM 1475 O O . TYR A 1 183 ? -1.072 2.044 28.093 1.00 95.94 183 TYR A O 1
ATOM 1483 N N . MET A 1 184 ? -0.182 -0.011 28.268 1.00 96.38 184 MET A N 1
ATOM 1484 C CA . MET A 1 184 ? -0.387 -0.356 26.869 1.00 96.38 184 MET A CA 1
ATOM 1485 C C . MET A 1 184 ? -1.866 -0.594 26.581 1.00 96.38 184 MET A C 1
ATOM 1487 O O . MET A 1 184 ? -2.610 -1.116 27.415 1.00 96.38 184 MET A O 1
ATOM 1491 N N . HIS A 1 185 ? -2.281 -0.271 25.357 1.00 96.00 185 HIS A N 1
ATOM 1492 C CA . HIS A 1 185 ? -3.611 -0.588 24.864 1.00 96.00 185 HIS A CA 1
ATOM 1493 C C . HIS A 1 185 ? -3.948 -2.069 25.144 1.00 96.00 185 HIS A C 1
ATOM 1495 O O . HIS A 1 185 ? -3.159 -2.951 24.799 1.00 96.00 185 HIS A O 1
ATOM 1501 N N . PRO A 1 186 ? -5.128 -2.393 25.704 1.00 95.31 186 PRO A N 1
ATOM 1502 C CA . PRO A 1 186 ? -5.437 -3.737 26.213 1.00 95.31 186 PRO A CA 1
ATOM 1503 C C . PRO A 1 186 ? -5.471 -4.825 25.133 1.00 95.31 186 PRO A C 1
ATOM 1505 O O . PRO A 1 186 ? -5.440 -6.015 25.437 1.00 95.31 186 PRO A O 1
ATOM 1508 N N . LYS A 1 187 ? -5.570 -4.422 23.863 1.00 96.62 187 LYS A N 1
ATOM 1509 C CA . LYS A 1 187 ? -5.539 -5.321 22.703 1.00 96.62 187 LYS A CA 1
ATOM 1510 C C . LYS A 1 187 ? -4.178 -5.376 22.001 1.00 96.62 187 LYS A C 1
ATOM 1512 O O . LYS A 1 187 ? -4.076 -6.016 20.958 1.00 96.62 187 LYS A O 1
ATOM 1517 N N . ALA A 1 188 ? -3.166 -4.688 22.526 1.00 97.06 188 ALA A N 1
ATOM 1518 C CA . ALA A 1 188 ? -1.800 -4.807 22.037 1.00 97.06 188 ALA A CA 1
ATOM 1519 C C . ALA A 1 188 ? -1.222 -6.181 22.411 1.00 97.06 188 ALA A C 1
ATOM 1521 O O . ALA A 1 188 ? -1.498 -6.726 23.480 1.00 97.06 188 ALA A O 1
ATOM 1522 N N . PHE A 1 189 ? -0.417 -6.751 21.524 1.00 97.06 189 PHE A N 1
ATOM 1523 C CA . PHE A 1 189 ? 0.281 -8.018 21.731 1.00 97.06 189 PHE A CA 1
ATOM 1524 C C . PHE A 1 189 ? 1.658 -7.977 21.061 1.00 97.06 189 PHE A C 1
ATOM 1526 O O . PHE A 1 189 ? 1.992 -7.001 20.399 1.00 97.06 189 PHE A O 1
ATOM 1533 N N . ASN A 1 190 ? 2.483 -9.013 21.256 1.00 96.44 190 ASN A N 1
ATOM 1534 C CA . ASN A 1 190 ? 3.861 -9.067 20.740 1.00 96.44 190 ASN A CA 1
ATOM 1535 C C . ASN A 1 190 ? 4.680 -7.803 21.071 1.00 96.44 190 ASN A C 1
ATOM 1537 O O . ASN A 1 190 ? 5.293 -7.201 20.193 1.00 96.44 190 ASN A O 1
ATOM 1541 N N . LEU A 1 191 ? 4.661 -7.389 22.340 1.00 97.44 191 LEU A N 1
ATOM 1542 C CA . LEU A 1 191 ? 5.420 -6.225 22.794 1.00 97.44 191 LEU A CA 1
ATOM 1543 C C . LEU A 1 191 ? 6.924 -6.450 22.585 1.00 97.44 191 LEU A C 1
ATOM 1545 O O . LEU A 1 191 ? 7.448 -7.523 22.898 1.00 97.44 191 LEU A O 1
ATOM 1549 N N . THR A 1 192 ? 7.618 -5.430 22.094 1.00 96.94 192 THR A N 1
ATOM 1550 C CA . THR A 1 192 ? 9.067 -5.430 21.887 1.00 96.94 192 THR A CA 1
ATOM 1551 C C . THR A 1 192 ? 9.751 -4.443 22.824 1.00 96.94 192 THR A C 1
ATOM 1553 O O . THR A 1 192 ? 9.218 -3.373 23.114 1.00 96.94 192 THR A O 1
ATOM 1556 N N . PHE A 1 193 ? 10.957 -4.803 23.264 1.00 96.62 193 PHE A N 1
ATOM 1557 C CA . PHE A 1 193 ? 11.812 -4.006 24.145 1.00 96.62 193 PHE A CA 1
ATOM 1558 C C . PHE A 1 193 ? 13.212 -3.974 23.540 1.00 96.62 193 PHE A C 1
ATOM 1560 O O . PHE A 1 193 ? 14.067 -4.805 23.848 1.00 96.62 193 PHE A O 1
ATOM 1567 N N . ASP A 1 194 ? 13.406 -3.073 22.587 1.00 95.69 194 ASP A N 1
ATOM 1568 C CA . ASP A 1 194 ? 14.671 -2.927 21.880 1.00 95.69 194 ASP A CA 1
ATOM 1569 C C . ASP A 1 194 ? 15.629 -2.064 22.707 1.00 95.69 194 ASP A C 1
ATOM 1571 O O . ASP A 1 194 ? 15.407 -0.867 22.902 1.00 95.69 194 ASP A O 1
ATOM 1575 N N . SER A 1 195 ? 16.702 -2.682 23.201 1.00 95.62 195 SER A N 1
ATOM 1576 C CA . SER A 1 195 ? 17.670 -2.011 24.066 1.00 95.62 195 SER A CA 1
ATOM 1577 C C . SER A 1 195 ? 18.444 -0.895 23.367 1.00 95.62 195 SER A C 1
ATOM 1579 O O . SER A 1 195 ? 18.873 0.042 24.037 1.00 95.62 195 SER A O 1
ATOM 1581 N N . GLU A 1 196 ? 18.653 -0.988 22.051 1.00 94.81 196 GLU A N 1
ATOM 1582 C CA . GLU A 1 196 ? 19.362 0.045 21.292 1.00 94.81 196 GLU A CA 1
ATOM 1583 C C . GLU A 1 196 ? 18.471 1.274 21.121 1.00 94.81 196 GLU A C 1
ATOM 1585 O O . GLU A 1 196 ? 18.912 2.393 21.384 1.00 94.81 196 GLU A O 1
ATOM 1590 N N . ILE A 1 197 ? 17.195 1.068 20.783 1.00 92.94 197 ILE A N 1
ATOM 1591 C CA . ILE A 1 197 ? 16.192 2.139 20.700 1.00 92.94 197 ILE A CA 1
ATOM 1592 C C . ILE A 1 197 ? 15.990 2.799 22.069 1.00 92.94 197 ILE A C 1
ATOM 1594 O O . ILE A 1 197 ? 15.995 4.026 22.171 1.00 92.94 197 ILE A O 1
ATOM 1598 N N . GLN A 1 198 ? 15.847 2.005 23.133 1.00 94.56 198 GLN A N 1
ATOM 1599 C CA . GLN A 1 198 ? 15.709 2.525 24.497 1.00 94.56 198 GLN A CA 1
ATOM 1600 C C . GLN A 1 198 ? 16.923 3.368 24.893 1.00 94.56 198 GLN A C 1
ATOM 1602 O O . GLN A 1 198 ? 16.757 4.487 25.372 1.00 94.56 198 GLN A O 1
ATOM 1607 N N . ALA A 1 199 ? 18.141 2.877 24.642 1.00 93.62 199 ALA A N 1
ATOM 1608 C CA . ALA A 1 199 ? 19.362 3.622 24.931 1.00 93.62 199 ALA A CA 1
ATOM 1609 C C . ALA A 1 199 ? 19.466 4.910 24.101 1.00 93.62 199 ALA A C 1
ATOM 1611 O O . ALA A 1 199 ? 19.856 5.944 24.639 1.00 93.62 199 ALA A O 1
ATOM 1612 N N . TYR A 1 200 ? 19.086 4.862 22.821 1.00 92.19 200 TYR A N 1
ATOM 1613 C CA . TYR A 1 200 ? 19.099 6.017 21.924 1.00 92.19 200 TYR A CA 1
ATOM 1614 C C . TYR A 1 200 ? 18.192 7.150 22.421 1.00 92.19 200 TYR A C 1
ATOM 1616 O O . TYR A 1 200 ? 18.617 8.304 22.448 1.00 92.19 200 TYR A O 1
ATOM 1624 N N . TYR A 1 201 ? 16.975 6.825 22.865 1.00 90.81 201 TYR A N 1
ATOM 1625 C CA . TYR A 1 201 ? 16.021 7.807 23.392 1.00 90.81 201 TYR A CA 1
ATOM 1626 C C . TYR A 1 201 ? 16.164 8.079 24.899 1.00 90.81 201 TYR A C 1
ATOM 1628 O O . TYR A 1 201 ? 15.456 8.929 25.437 1.00 90.81 201 TYR A O 1
ATOM 1636 N N . GLY A 1 202 ? 17.070 7.382 25.593 1.00 92.69 202 GLY A N 1
ATOM 1637 C CA . GLY A 1 202 ? 17.244 7.497 27.043 1.00 92.69 202 GLY A CA 1
ATOM 1638 C C . GLY A 1 202 ? 16.070 6.940 27.857 1.00 92.69 202 GLY A C 1
ATOM 1639 O O . GLY A 1 202 ? 15.827 7.401 28.970 1.00 92.69 202 GLY A O 1
ATOM 1640 N N . TYR A 1 203 ? 15.330 5.976 27.308 1.00 93.88 203 TYR A N 1
ATOM 1641 C CA . TYR A 1 203 ? 14.210 5.323 27.978 1.00 93.88 203 TYR A CA 1
ATOM 1642 C C . TYR A 1 203 ? 14.652 4.195 28.909 1.00 93.88 203 TYR A C 1
ATOM 1644 O O . TYR A 1 203 ? 15.661 3.520 28.693 1.00 93.88 203 TYR A O 1
ATOM 1652 N N . GLU A 1 204 ? 13.850 3.964 29.947 1.00 95.06 204 GLU A N 1
ATOM 1653 C CA . GLU A 1 204 ? 14.012 2.818 30.835 1.00 95.06 204 GLU A CA 1
ATOM 1654 C C . GLU A 1 204 ? 13.687 1.501 30.113 1.00 95.06 204 GLU A C 1
ATOM 1656 O O . GLU A 1 204 ? 12.940 1.464 29.134 1.00 95.06 204 GLU A O 1
ATOM 1661 N N . LYS A 1 205 ? 14.229 0.387 30.619 1.00 95.00 205 LYS A N 1
ATOM 1662 C CA . LYS A 1 205 ? 14.110 -0.937 29.976 1.00 95.00 205 LYS A CA 1
ATOM 1663 C C . LYS A 1 205 ? 12.677 -1.462 29.891 1.00 95.00 205 LYS A C 1
ATOM 1665 O O . LYS A 1 205 ? 12.399 -2.352 29.092 1.00 95.00 205 LYS A O 1
ATOM 1670 N N . GLU A 1 206 ? 11.793 -0.942 30.733 1.00 95.00 206 GLU A N 1
ATOM 1671 C CA . GLU A 1 206 ? 10.376 -1.297 30.784 1.00 95.00 206 GLU A CA 1
ATOM 1672 C C . GLU A 1 206 ? 9.516 -0.569 29.746 1.00 95.00 206 GLU A C 1
ATOM 1674 O O . GLU A 1 206 ? 8.354 -0.936 29.568 1.00 95.00 206 GLU A O 1
ATOM 1679 N N . ILE A 1 207 ? 10.068 0.431 29.050 1.00 97.12 207 ILE A N 1
ATOM 1680 C CA . ILE A 1 207 ? 9.363 1.147 27.988 1.00 97.12 207 ILE A CA 1
ATOM 1681 C C . ILE A 1 207 ? 9.256 0.260 26.750 1.00 97.12 207 ILE A C 1
ATOM 1683 O O . ILE A 1 207 ? 10.256 -0.236 26.226 1.00 97.12 207 ILE A O 1
ATOM 1687 N N . VAL A 1 208 ? 8.030 0.089 26.265 1.00 97.81 208 VAL A N 1
ATOM 1688 C CA . VAL A 1 208 ? 7.729 -0.691 25.065 1.00 97.81 208 VAL A CA 1
ATOM 1689 C C . VAL A 1 208 ? 8.237 0.065 23.838 1.00 97.81 208 VAL A C 1
ATOM 1691 O O . VAL A 1 208 ? 7.875 1.217 23.611 1.00 97.81 208 VAL A O 1
ATOM 1694 N N . THR A 1 209 ? 9.055 -0.572 23.004 1.00 96.88 209 THR A N 1
ATOM 1695 C CA . THR A 1 209 ? 9.575 0.036 21.765 1.00 96.88 209 THR A CA 1
ATOM 1696 C C . THR A 1 209 ? 8.736 -0.282 20.535 1.00 96.88 209 THR A C 1
ATOM 1698 O O . THR A 1 209 ? 8.902 0.348 19.491 1.00 96.88 209 THR A O 1
ATOM 1701 N N . GLY A 1 210 ? 7.815 -1.232 20.655 1.00 97.12 210 GLY A N 1
ATOM 1702 C CA . GLY A 1 210 ? 6.865 -1.572 19.612 1.00 97.12 210 GLY A CA 1
ATOM 1703 C C . GLY A 1 210 ? 5.904 -2.679 20.026 1.00 97.12 210 GLY A C 1
ATOM 1704 O O . GLY A 1 210 ? 6.092 -3.332 21.051 1.00 97.12 210 GLY A O 1
ATOM 1705 N N . PHE A 1 211 ? 4.832 -2.847 19.264 1.00 97.81 211 PHE A N 1
ATOM 1706 C CA . PHE A 1 211 ? 3.771 -3.810 19.542 1.00 97.81 211 PHE A CA 1
ATOM 1707 C C . PHE A 1 211 ? 2.921 -4.063 18.300 1.00 97.81 211 PHE A C 1
ATOM 1709 O O . PHE A 1 211 ? 2.841 -3.233 17.399 1.00 97.81 211 PHE A O 1
ATOM 1716 N N . ASP A 1 212 ? 2.233 -5.196 18.278 1.00 97.62 212 ASP A N 1
ATOM 1717 C CA . ASP A 1 212 ? 1.238 -5.521 17.268 1.00 97.62 212 ASP A CA 1
ATOM 1718 C C . ASP A 1 212 ? -0.178 -5.251 17.786 1.00 97.62 212 ASP A C 1
ATOM 1720 O O . ASP A 1 212 ? -0.498 -5.463 18.957 1.00 97.62 212 ASP A O 1
ATOM 1724 N N . ILE A 1 213 ? -1.059 -4.838 16.881 1.00 97.56 213 ILE A N 1
ATOM 1725 C CA . ILE A 1 213 ? -2.497 -4.712 17.116 1.00 97.56 213 ILE A CA 1
ATOM 1726 C C . ILE A 1 213 ? -3.256 -5.024 15.818 1.00 97.56 213 ILE A C 1
ATOM 1728 O O . ILE A 1 213 ? -2.747 -4.832 14.710 1.00 97.56 213 ILE A O 1
ATOM 1732 N N . LYS A 1 214 ? -4.480 -5.555 15.903 1.00 97.38 214 LYS A N 1
ATOM 1733 C CA . LYS A 1 214 ? -5.298 -5.780 14.698 1.00 97.38 214 LYS A CA 1
ATOM 1734 C C . LYS A 1 214 ? -5.913 -4.462 14.243 1.00 97.38 214 LYS A C 1
ATOM 1736 O O . LYS A 1 214 ? -6.372 -3.684 15.068 1.00 97.38 214 LYS A O 1
ATOM 1741 N N . LEU A 1 215 ? -6.031 -4.255 12.930 1.00 97.25 215 LEU A N 1
ATOM 1742 C CA . LEU A 1 215 ? -6.607 -3.022 12.377 1.00 97.25 215 LEU A CA 1
ATOM 1743 C C . LEU A 1 215 ? -7.987 -2.697 12.972 1.00 97.25 215 LEU A C 1
ATOM 1745 O O . LEU A 1 215 ? -8.221 -1.578 13.416 1.00 97.25 215 LEU A O 1
ATOM 1749 N N . LEU A 1 216 ? -8.892 -3.680 13.019 1.00 95.19 216 LEU A N 1
ATOM 1750 C CA . LEU A 1 216 ? -10.243 -3.465 13.548 1.00 95.19 216 LEU A CA 1
ATOM 1751 C C . LEU A 1 216 ? -10.253 -3.107 15.035 1.00 95.19 216 LEU A C 1
ATOM 1753 O O . LEU A 1 216 ? -11.168 -2.426 15.470 1.00 95.19 216 LEU A O 1
ATOM 1757 N N . ASP A 1 217 ? -9.236 -3.496 15.800 1.00 95.81 217 ASP A N 1
ATOM 1758 C CA . ASP A 1 217 ? -9.143 -3.131 17.211 1.00 95.81 217 ASP A CA 1
ATOM 1759 C C . ASP A 1 217 ? -8.825 -1.645 17.425 1.00 95.81 217 ASP A C 1
ATOM 1761 O O . ASP A 1 217 ? -9.098 -1.137 18.508 1.00 95.81 217 ASP A O 1
ATOM 1765 N N . ILE A 1 218 ? -8.313 -0.965 16.392 1.00 96.06 218 ILE A N 1
ATOM 1766 C CA . ILE A 1 218 ? -8.069 0.482 16.363 1.00 96.06 218 ILE A CA 1
ATOM 1767 C C . ILE A 1 218 ? -9.336 1.230 15.918 1.00 96.06 218 ILE A C 1
ATOM 1769 O O . ILE A 1 218 ? -9.722 2.224 16.520 1.00 96.06 218 ILE A O 1
ATOM 1773 N N . ILE A 1 219 ? -9.990 0.764 14.844 1.00 95.00 219 ILE A N 1
ATOM 1774 C CA . ILE A 1 219 ? -10.989 1.570 14.115 1.00 95.00 219 ILE A CA 1
ATOM 1775 C C . ILE A 1 219 ? -12.445 1.109 14.276 1.00 95.00 219 ILE A C 1
ATOM 1777 O O . ILE A 1 219 ? -13.341 1.811 13.815 1.00 95.00 219 ILE A O 1
ATOM 1781 N N . SER A 1 220 ? -12.730 -0.051 14.888 1.00 90.06 220 SER A N 1
ATOM 1782 C CA . SER A 1 220 ? -14.102 -0.595 14.912 1.00 90.06 220 SER A CA 1
ATOM 1783 C C . SER A 1 220 ? -15.095 0.319 15.620 1.00 90.06 220 SER A C 1
ATOM 1785 O O . SER A 1 220 ? -16.216 0.472 15.150 1.00 90.06 220 SER A O 1
ATOM 1787 N N . GLN A 1 221 ? -14.687 0.923 16.738 1.00 85.88 221 GLN A N 1
ATOM 1788 C CA . GLN A 1 221 ? -15.553 1.809 17.515 1.00 85.88 221 GLN A CA 1
ATOM 1789 C C . GLN A 1 221 ? -15.930 3.058 16.710 1.00 85.88 221 GLN A C 1
ATOM 1791 O O . GLN A 1 221 ? -17.092 3.440 16.657 1.00 85.88 221 GLN A O 1
ATOM 1796 N N . VAL A 1 222 ? -14.959 3.621 15.995 1.00 89.25 222 VAL A N 1
ATOM 1797 C CA . VAL A 1 222 ? -15.144 4.792 15.131 1.00 89.25 222 VAL A CA 1
ATOM 1798 C C . VAL A 1 222 ? -16.104 4.471 13.986 1.00 89.25 222 VAL A C 1
ATOM 1800 O O . VAL A 1 222 ? -17.011 5.243 13.694 1.00 89.25 222 VAL A O 1
ATOM 1803 N N . ILE A 1 223 ? -15.953 3.295 13.366 1.00 84.56 223 ILE A N 1
ATOM 1804 C CA . ILE A 1 223 ? -16.875 2.827 12.325 1.00 84.56 223 ILE A CA 1
ATOM 1805 C C . ILE A 1 223 ? -18.302 2.716 12.878 1.00 84.56 223 ILE A C 1
ATOM 1807 O O . ILE A 1 223 ? -19.238 3.152 12.212 1.00 84.56 223 ILE A O 1
ATOM 1811 N N . LEU A 1 224 ? -18.481 2.154 14.079 1.00 82.44 224 LEU A N 1
ATOM 1812 C CA . LEU A 1 224 ? -19.798 2.035 14.715 1.00 82.44 224 LEU A CA 1
ATOM 1813 C C . LEU A 1 224 ? -20.432 3.408 14.967 1.00 82.44 224 LEU A C 1
ATOM 1815 O O . LEU A 1 224 ? -21.593 3.611 14.622 1.00 82.44 224 LEU A O 1
ATOM 1819 N N . GLU A 1 225 ? -19.663 4.367 15.477 1.00 86.94 225 GLU A N 1
ATOM 1820 C CA . GLU A 1 225 ? -20.136 5.737 15.695 1.00 86.94 225 GLU A CA 1
ATOM 1821 C C . GLU A 1 225 ? -20.562 6.418 14.387 1.00 86.94 225 GLU A C 1
ATOM 1823 O O . GLU A 1 225 ? -21.568 7.127 14.350 1.00 86.94 225 GLU A O 1
ATOM 1828 N N . GLU A 1 226 ? -19.846 6.187 13.285 1.00 81.44 226 GLU A N 1
ATOM 1829 C CA . GLU A 1 226 ? -20.234 6.712 11.973 1.00 81.44 226 GLU A CA 1
ATOM 1830 C C . GLU A 1 226 ? -21.500 6.042 11.410 1.00 81.44 226 GLU A C 1
ATOM 1832 O O . GLU A 1 226 ? -22.337 6.720 10.804 1.00 81.44 226 GLU A O 1
ATOM 1837 N N . ILE A 1 227 ? -21.699 4.738 11.645 1.00 74.75 227 ILE A N 1
ATOM 1838 C CA . ILE A 1 227 ? -22.962 4.053 11.319 1.00 74.75 227 ILE A CA 1
ATOM 1839 C C . ILE A 1 227 ? -24.120 4.691 12.096 1.00 74.75 227 ILE A C 1
ATOM 1841 O O . ILE A 1 227 ? -25.144 5.036 11.502 1.00 74.75 227 ILE A O 1
ATOM 1845 N N . GLU A 1 228 ? -23.959 4.889 13.406 1.00 76.19 228 GLU A N 1
ATOM 1846 C CA . GLU A 1 228 ? -24.984 5.489 14.266 1.00 76.19 228 GLU A CA 1
ATOM 1847 C C . GLU A 1 228 ? -25.313 6.928 13.850 1.00 76.19 228 GLU A C 1
ATOM 1849 O O . GLU A 1 228 ? -26.487 7.301 13.781 1.00 76.19 228 GLU A O 1
ATOM 1854 N N . LYS A 1 229 ? -24.304 7.734 13.491 1.00 79.94 229 LYS A N 1
ATOM 1855 C CA . LYS A 1 229 ? -24.511 9.087 12.950 1.00 79.94 229 LYS A CA 1
ATOM 1856 C C . LYS A 1 229 ? -25.312 9.058 11.649 1.00 79.94 229 LYS A C 1
ATOM 1858 O O . LYS A 1 229 ? -26.261 9.834 11.512 1.00 79.94 229 LYS A O 1
ATOM 1863 N N . LYS A 1 230 ? -24.970 8.170 10.705 1.00 71.50 230 LYS A N 1
ATOM 1864 C CA . LYS A 1 230 ? -25.718 8.018 9.444 1.00 71.50 230 LYS A CA 1
ATOM 1865 C C . LYS A 1 230 ? -27.171 7.621 9.697 1.00 71.50 230 LYS A C 1
ATOM 1867 O O . LYS A 1 230 ? -28.077 8.204 9.100 1.00 71.50 230 LYS A O 1
ATOM 1872 N N . GLU A 1 231 ? -27.399 6.677 10.601 1.00 70.88 231 GLU A N 1
ATOM 1873 C CA . GLU A 1 231 ? -28.738 6.226 10.973 1.00 70.88 231 GLU A CA 1
ATOM 1874 C C . GLU A 1 231 ? -29.550 7.348 11.639 1.00 70.88 231 GLU A C 1
ATOM 1876 O O . GLU A 1 231 ? -30.698 7.586 11.267 1.00 70.88 231 GLU A O 1
ATOM 1881 N N . ALA A 1 232 ? -28.949 8.116 12.552 1.00 71.06 232 ALA A N 1
ATOM 1882 C CA . ALA A 1 232 ? -29.607 9.248 13.200 1.00 71.06 232 ALA A CA 1
ATOM 1883 C C . ALA A 1 232 ? -29.975 10.363 12.205 1.00 71.06 232 ALA A C 1
ATOM 1885 O O . ALA A 1 232 ? -31.052 10.959 12.301 1.00 71.06 232 ALA A O 1
ATOM 1886 N N . VAL A 1 233 ? -29.104 10.650 11.230 1.00 65.12 233 VAL A N 1
ATOM 1887 C CA . VAL A 1 233 ? -29.404 11.588 10.136 1.00 65.12 233 VAL A CA 1
ATOM 1888 C C . VAL A 1 233 ? -30.562 11.067 9.286 1.00 65.12 233 VAL A C 1
ATOM 1890 O O . VAL A 1 233 ? -31.479 11.835 8.992 1.00 65.12 233 VAL A O 1
ATOM 1893 N N . ARG A 1 234 ? -30.569 9.769 8.953 1.00 61.47 234 ARG A N 1
ATOM 1894 C CA . ARG A 1 234 ? -31.668 9.138 8.210 1.00 61.47 234 ARG A CA 1
ATOM 1895 C C . ARG A 1 234 ? -32.992 9.259 8.960 1.00 61.47 234 ARG A C 1
ATOM 1897 O O . ARG A 1 234 ? -33.952 9.762 8.391 1.00 61.47 234 ARG A O 1
ATOM 1904 N N . GLN A 1 235 ? -33.032 8.888 10.238 1.00 62.19 235 GLN A N 1
ATOM 1905 C CA . GLN A 1 235 ? -34.243 8.968 11.062 1.00 62.19 235 GLN A CA 1
ATOM 1906 C C . GLN A 1 235 ? -34.772 10.403 11.181 1.00 62.19 235 GLN A C 1
ATOM 1908 O O . GLN A 1 235 ? -35.979 10.633 11.123 1.00 62.19 235 GLN A O 1
ATOM 1913 N N . ARG A 1 236 ? -33.883 11.398 11.301 1.00 61.06 236 ARG A N 1
ATOM 1914 C CA . ARG A 1 236 ? -34.280 12.816 11.287 1.00 61.06 236 ARG A CA 1
ATOM 1915 C C . ARG A 1 236 ? -34.860 13.231 9.936 1.00 61.06 236 ARG A C 1
ATOM 1917 O O . ARG A 1 236 ? -35.870 13.929 9.917 1.00 61.06 236 ARG A O 1
ATOM 1924 N N . ALA A 1 237 ? -34.247 12.813 8.829 1.00 53.53 237 ALA A N 1
ATOM 1925 C CA . ALA A 1 237 ? -34.751 13.096 7.487 1.00 53.53 237 ALA A CA 1
ATOM 1926 C C . ALA A 1 237 ? -36.126 12.449 7.253 1.00 53.53 237 ALA A C 1
ATOM 1928 O O . ALA A 1 237 ? -37.039 13.124 6.782 1.00 53.53 237 ALA A O 1
ATOM 1929 N N . GLU A 1 238 ? -36.303 11.191 7.666 1.00 54.09 238 GLU A N 1
ATOM 1930 C CA . GLU A 1 238 ? -37.587 10.479 7.634 1.00 54.09 238 GLU A CA 1
ATOM 1931 C C . GLU A 1 238 ? -38.647 11.195 8.484 1.00 54.09 238 GLU A C 1
ATOM 1933 O O . GLU A 1 238 ? -39.762 11.421 8.017 1.00 54.09 238 GLU A O 1
ATOM 1938 N N . ALA A 1 239 ? -38.305 11.638 9.698 1.00 55.94 239 ALA A N 1
ATOM 1939 C CA . ALA A 1 239 ? -39.227 12.368 10.568 1.00 55.94 239 ALA A CA 1
ATOM 1940 C C . ALA A 1 239 ? -39.640 13.738 9.993 1.00 55.94 239 ALA A C 1
ATOM 1942 O O . ALA A 1 239 ? -40.810 14.119 10.087 1.00 55.94 239 ALA A O 1
ATOM 1943 N N . ILE A 1 240 ? -38.706 14.482 9.385 1.00 55.50 240 ILE A N 1
ATOM 1944 C CA . ILE A 1 240 ? -38.995 15.758 8.706 1.00 55.50 240 ILE A CA 1
ATOM 1945 C C . ILE A 1 240 ? -39.906 15.519 7.503 1.00 55.50 240 ILE A C 1
ATOM 1947 O O . ILE A 1 240 ? -40.910 16.216 7.357 1.00 55.50 240 ILE A O 1
ATOM 1951 N N . ALA A 1 241 ? -39.587 14.519 6.682 1.00 51.97 241 ALA A N 1
ATOM 1952 C CA . ALA A 1 241 ? -40.389 14.141 5.528 1.00 51.97 241 ALA A CA 1
ATOM 1953 C C . ALA A 1 241 ? -41.814 13.738 5.947 1.00 51.97 241 ALA A C 1
ATOM 1955 O O . ALA A 1 241 ? -42.790 14.228 5.383 1.00 51.97 241 ALA A O 1
ATOM 1956 N N . PHE A 1 242 ? -41.949 12.939 7.011 1.00 52.53 242 PHE A N 1
ATOM 1957 C CA . PHE A 1 242 ? -43.244 12.546 7.567 1.00 52.53 242 PHE A CA 1
ATOM 1958 C C . PHE A 1 242 ? -44.056 13.748 8.071 1.00 52.53 242 PHE A C 1
ATOM 1960 O O . PHE A 1 242 ? -45.256 13.856 7.808 1.00 52.53 242 PHE A O 1
ATOM 1967 N N . LYS A 1 243 ? -43.407 14.684 8.776 1.00 54.84 243 LYS A N 1
ATOM 1968 C CA . LYS A 1 243 ? -44.051 15.915 9.251 1.00 54.84 243 LYS A CA 1
ATOM 1969 C C . LYS A 1 243 ? -44.532 16.782 8.084 1.00 54.84 243 LYS A C 1
ATOM 1971 O O . LYS A 1 243 ? -45.672 17.236 8.115 1.00 54.84 243 LYS A O 1
ATOM 1976 N N . GLN A 1 244 ? -43.702 16.962 7.056 1.00 52.19 244 GLN A N 1
ATOM 1977 C CA . GLN A 1 244 ? -44.065 17.723 5.860 1.00 52.19 244 GLN A CA 1
ATOM 1978 C C . GLN A 1 244 ? -45.264 17.097 5.148 1.00 52.19 244 GLN A C 1
ATOM 1980 O O . GLN A 1 244 ? -46.232 17.806 4.905 1.00 52.19 244 GLN A O 1
ATOM 1985 N N . CYS A 1 245 ? -45.275 15.780 4.919 1.00 49.69 245 CYS A N 1
ATOM 1986 C CA . CYS A 1 245 ? -46.422 15.080 4.326 1.00 49.69 245 CYS A CA 1
ATOM 1987 C C . CYS A 1 245 ? -47.726 15.287 5.096 1.00 49.69 245 CYS A C 1
ATOM 1989 O O . CYS A 1 245 ? -48.778 15.504 4.495 1.00 49.69 245 CYS A O 1
ATOM 1991 N N . ARG A 1 246 ? -47.664 15.258 6.432 1.00 52.06 246 ARG A N 1
ATOM 1992 C CA . ARG A 1 246 ? -48.830 15.511 7.286 1.00 52.06 246 ARG A CA 1
ATOM 1993 C C . ARG A 1 246 ? -49.358 16.943 7.148 1.00 52.06 246 ARG A C 1
ATOM 1995 O O . ARG A 1 246 ? -50.559 17.150 7.281 1.00 52.06 246 ARG A O 1
ATOM 2002 N N . GLU A 1 247 ? -48.477 17.912 6.914 1.00 51.06 247 GLU A N 1
ATOM 2003 C CA . GLU A 1 247 ? -48.817 19.336 6.808 1.00 51.06 247 GLU A CA 1
ATOM 2004 C C . GLU A 1 247 ? -49.248 19.746 5.389 1.00 51.06 247 GLU A C 1
ATOM 2006 O O . GLU A 1 247 ? -50.100 20.620 5.249 1.00 51.06 247 GLU A O 1
ATOM 2011 N N . CYS A 1 248 ? -48.703 19.121 4.339 1.00 42.38 248 CYS A N 1
ATOM 2012 C CA . CYS A 1 248 ? -48.948 19.510 2.946 1.00 42.38 248 CYS A CA 1
ATOM 2013 C C . CYS A 1 248 ? -49.885 18.576 2.163 1.00 42.38 248 CYS A C 1
ATOM 2015 O O . CYS A 1 248 ? -50.176 18.878 1.006 1.00 42.38 248 CYS A O 1
ATOM 2017 N N . GLY A 1 249 ? -50.330 17.455 2.747 1.00 41.31 249 GLY A N 1
ATOM 2018 C CA . GLY A 1 249 ? -51.233 16.495 2.093 1.00 41.31 249 GLY A CA 1
ATOM 2019 C C . GLY A 1 249 ? -50.629 15.780 0.879 1.00 41.31 249 GLY A C 1
ATOM 2020 O O . GLY A 1 249 ? -51.361 15.206 0.086 1.00 41.31 249 GLY A O 1
ATOM 2021 N N . HIS A 1 250 ? -49.307 15.836 0.696 1.00 43.66 250 HIS A N 1
ATOM 2022 C CA . HIS A 1 250 ? -48.624 15.127 -0.386 1.00 43.66 250 HIS A CA 1
ATOM 2023 C C . HIS A 1 250 ? -48.066 13.788 0.104 1.00 43.66 250 HIS A C 1
ATOM 2025 O O . HIS A 1 250 ? -47.615 13.660 1.243 1.00 43.66 250 HIS A O 1
ATOM 2031 N N . PHE A 1 251 ? -48.059 12.799 -0.787 1.00 43.47 251 PHE A N 1
ATOM 2032 C CA . PHE A 1 251 ? -47.519 11.463 -0.547 1.00 43.47 251 PHE A CA 1
ATOM 2033 C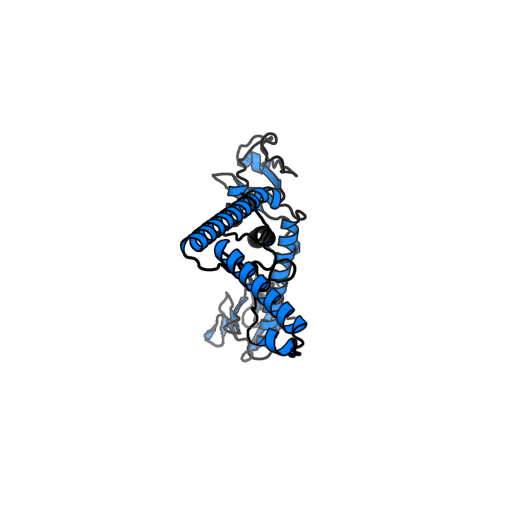 C . PHE A 1 251 ? -45.988 11.458 -0.558 1.00 43.47 251 PHE A C 1
ATOM 2035 O O . PHE A 1 251 ? -45.375 12.134 -1.387 1.00 43.47 251 PHE A O 1
ATOM 2042 N N . LEU A 1 252 ? -45.369 10.645 0.305 1.00 43.28 252 LEU A N 1
ATOM 2043 C CA . LEU A 1 252 ? -43.943 10.335 0.206 1.00 43.28 252 LEU A CA 1
ATOM 2044 C C . LEU A 1 252 ? -43.757 8.898 -0.284 1.00 43.28 252 LEU A C 1
ATOM 2046 O O . LEU A 1 252 ? -44.231 7.946 0.341 1.00 43.28 252 LEU A O 1
ATOM 2050 N N . ILE A 1 253 ? -43.009 8.749 -1.375 1.00 46.09 253 ILE A N 1
ATOM 2051 C CA . ILE A 1 253 ? -42.406 7.472 -1.756 1.00 46.09 253 ILE A CA 1
ATOM 2052 C C . ILE A 1 253 ? -41.028 7.457 -1.098 1.00 46.09 253 ILE A C 1
ATOM 2054 O O . ILE A 1 253 ? -40.103 8.122 -1.567 1.00 46.09 253 ILE A O 1
ATOM 2058 N N . VAL A 1 254 ? -40.896 6.742 0.019 1.00 42.19 254 VAL A N 1
ATOM 2059 C CA . VAL A 1 254 ? -39.578 6.464 0.594 1.00 42.19 254 VAL A CA 1
ATOM 2060 C C . VAL A 1 254 ? -39.067 5.242 -0.152 1.00 42.19 254 VAL A C 1
ATOM 2062 O O . VAL A 1 254 ? -39.571 4.141 0.045 1.00 42.19 254 VAL A O 1
ATOM 2065 N N . GLY A 1 255 ? -38.099 5.435 -1.047 1.00 37.69 255 GLY A N 1
ATOM 2066 C CA . GLY A 1 255 ? -37.466 4.349 -1.795 1.00 37.69 255 GLY A CA 1
ATOM 2067 C C . GLY A 1 255 ? -36.654 3.433 -0.880 1.00 37.69 255 GLY A C 1
ATOM 2068 O O . GLY A 1 255 ? -35.428 3.491 -0.870 1.00 37.69 255 GLY A O 1
ATOM 2069 N N . LYS A 1 256 ? -37.331 2.603 -0.088 1.00 43.16 256 LYS A N 1
ATOM 2070 C CA . LYS A 1 256 ? -36.780 1.368 0.455 1.00 43.16 256 LYS A CA 1
ATOM 2071 C C . LYS A 1 256 ? -37.302 0.242 -0.421 1.00 43.16 256 LYS A C 1
ATOM 2073 O O . LYS A 1 256 ? -38.510 0.119 -0.578 1.00 43.16 256 LYS A O 1
ATOM 2078 N N . TYR A 1 257 ? -36.377 -0.541 -0.953 1.00 36.78 257 TYR A N 1
ATOM 2079 C CA . TYR A 1 257 ? -36.646 -1.903 -1.379 1.00 36.78 257 TYR A CA 1
ATOM 2080 C C . TYR A 1 257 ? -36.690 -2.751 -0.103 1.00 36.78 257 TYR A C 1
ATOM 2082 O O . TYR A 1 257 ? -35.750 -2.690 0.697 1.00 36.78 257 TYR A O 1
ATOM 2090 N N . ASP A 1 258 ? -37.768 -3.492 0.132 1.00 41.97 258 ASP A N 1
ATOM 2091 C CA . ASP A 1 258 ? -37.705 -4.614 1.070 1.00 41.97 258 ASP A CA 1
ATOM 2092 C C . ASP A 1 258 ? -36.862 -5.762 0.473 1.00 41.97 258 ASP A C 1
ATOM 2094 O O . ASP A 1 258 ? -36.351 -5.662 -0.646 1.00 41.97 258 AS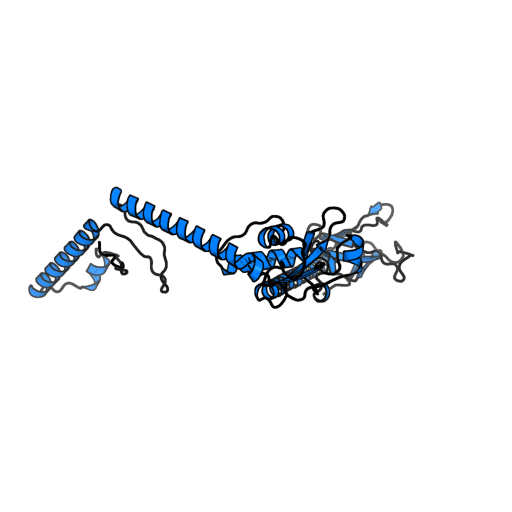P A O 1
ATOM 2098 N N . GLU A 1 259 ? -36.692 -6.865 1.207 1.00 40.16 259 GLU A N 1
ATOM 2099 C CA . GLU A 1 259 ? -35.924 -8.037 0.746 1.00 40.16 259 GLU A CA 1
ATOM 2100 C C . GLU A 1 259 ? -36.479 -8.663 -0.555 1.00 40.16 259 GLU A C 1
ATOM 2102 O O . GLU A 1 259 ? -35.821 -9.511 -1.160 1.00 40.16 259 GLU A O 1
ATOM 2107 N N . THR A 1 260 ? -37.664 -8.230 -1.008 1.00 42.28 260 THR A N 1
ATOM 2108 C CA . THR A 1 260 ? -38.340 -8.677 -2.233 1.00 42.28 260 THR A CA 1
ATOM 2109 C C . THR A 1 260 ? -38.270 -7.671 -3.386 1.00 42.28 260 THR A C 1
ATOM 2111 O O . THR A 1 260 ? -38.549 -8.032 -4.529 1.00 42.28 260 THR A O 1
ATOM 2114 N N . GLY A 1 261 ? -37.816 -6.442 -3.129 1.00 37.31 261 GLY A N 1
ATOM 2115 C CA . GLY A 1 261 ? -37.651 -5.416 -4.151 1.00 37.31 261 GLY A CA 1
ATOM 2116 C C . GLY A 1 261 ? -38.863 -4.495 -4.351 1.00 37.31 261 GLY A C 1
ATOM 2117 O O . GLY A 1 261 ? -38.955 -3.855 -5.402 1.00 37.31 261 GLY A O 1
ATOM 2118 N N . GLU A 1 262 ? -39.773 -4.382 -3.381 1.00 38.62 262 GLU A N 1
ATOM 2119 C CA . GLU A 1 262 ? -40.953 -3.512 -3.501 1.00 38.62 262 GLU A CA 1
ATOM 2120 C C . GLU A 1 262 ? -40.774 -2.145 -2.818 1.00 38.62 262 GLU A C 1
ATOM 2122 O O . GLU A 1 262 ? -40.093 -2.026 -1.801 1.00 38.62 262 GLU A O 1
ATOM 2127 N N . ASN A 1 263 ? -41.391 -1.100 -3.392 1.00 39.97 263 ASN A N 1
ATOM 2128 C CA . ASN A 1 263 ? -41.376 0.267 -2.858 1.00 39.97 263 ASN A CA 1
ATOM 2129 C C . ASN A 1 263 ? -42.392 0.426 -1.717 1.00 39.97 263 ASN A C 1
ATOM 2131 O O . ASN A 1 263 ? -43.565 0.089 -1.881 1.00 39.97 263 ASN A O 1
ATOM 2135 N N . ILE A 1 264 ? -41.985 1.057 -0.615 1.00 45.94 264 ILE A N 1
ATOM 2136 C CA . ILE A 1 264 ? -42.887 1.409 0.490 1.00 45.94 264 ILE A CA 1
ATOM 2137 C C . ILE A 1 264 ? -43.460 2.821 0.276 1.00 45.94 264 ILE A C 1
ATOM 2139 O O . ILE A 1 264 ? -42.723 3.794 0.094 1.00 45.94 264 ILE A O 1
ATOM 2143 N N . VAL A 1 265 ? -44.791 2.949 0.320 1.00 47.84 265 VAL A N 1
ATOM 2144 C CA . VAL A 1 265 ? -45.509 4.230 0.191 1.00 47.84 265 VAL A CA 1
ATOM 2145 C C . VAL A 1 265 ? -46.183 4.585 1.513 1.00 47.84 265 VAL A C 1
ATOM 2147 O O . VAL A 1 265 ? -46.923 3.781 2.076 1.00 47.84 265 VAL A O 1
ATOM 2150 N N . HIS A 1 266 ? -45.966 5.810 1.994 1.00 49.38 266 HIS A N 1
ATOM 2151 C CA . HIS A 1 266 ? -46.621 6.322 3.199 1.00 49.38 266 HIS A CA 1
ATOM 2152 C C . HIS A 1 266 ? -47.738 7.309 2.828 1.00 49.38 266 HIS A C 1
ATOM 2154 O O . HIS A 1 266 ? -47.494 8.311 2.154 1.00 49.38 266 HIS A O 1
ATOM 2160 N N . LEU A 1 267 ? -48.964 7.028 3.290 1.00 47.16 267 LEU A N 1
ATOM 2161 C CA . LEU A 1 267 ? -50.169 7.828 3.033 1.00 47.16 267 LEU A CA 1
ATOM 2162 C C . LEU A 1 267 ? -50.676 8.502 4.329 1.00 47.16 267 LEU A C 1
ATOM 2164 O O . LEU A 1 267 ? -50.629 7.877 5.395 1.00 47.16 267 LEU A O 1
ATOM 2168 N N . PRO A 1 268 ? -51.220 9.734 4.273 1.00 46.81 268 PRO A N 1
ATOM 2169 C CA . PRO A 1 268 ? -51.950 10.332 5.391 1.00 46.81 268 PRO A CA 1
ATOM 2170 C C . PRO A 1 268 ? -53.177 9.496 5.800 1.00 46.81 268 PRO A C 1
ATOM 2172 O O . PRO A 1 268 ? -53.911 8.989 4.955 1.00 46.81 268 PRO A O 1
ATOM 2175 N N . MET A 1 269 ? -53.466 9.398 7.105 1.00 47.78 269 MET A N 1
ATOM 2176 C CA . MET A 1 269 ? -54.554 8.555 7.644 1.00 47.78 269 MET A CA 1
ATOM 2177 C C . MET A 1 269 ? -55.950 8.913 7.099 1.00 47.78 269 MET A C 1
ATOM 2179 O O . MET A 1 269 ? -5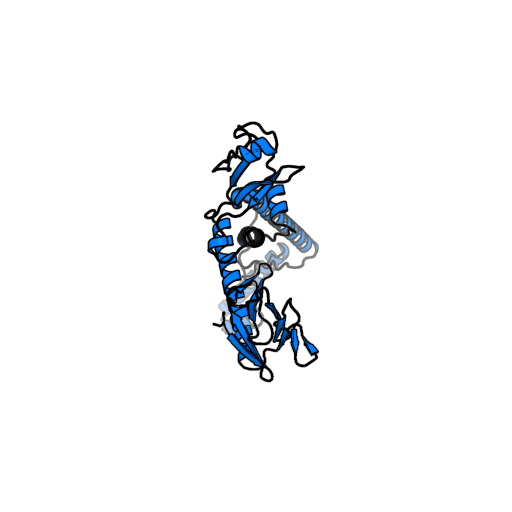6.796 8.037 6.937 1.00 47.78 269 MET A O 1
ATOM 2183 N N . SER A 1 270 ? -56.214 10.192 6.824 1.00 50.06 270 SER A N 1
ATOM 2184 C CA . SER A 1 270 ? -57.475 10.641 6.220 1.00 50.06 270 SER A CA 1
ATOM 2185 C C . SER A 1 270 ? -57.645 10.122 4.795 1.00 50.06 270 SER A C 1
ATOM 2187 O O . SER A 1 270 ? -58.742 9.719 4.420 1.00 50.06 270 SER A O 1
ATOM 2189 N N . GLU A 1 271 ? -56.562 10.082 4.026 1.00 50.91 271 GLU A N 1
ATOM 2190 C CA . GLU A 1 271 ? -56.563 9.607 2.644 1.00 50.91 271 GLU A CA 1
ATOM 2191 C C . GLU A 1 271 ? -56.532 8.084 2.576 1.00 50.91 271 GLU A C 1
ATOM 2193 O O . GLU A 1 271 ? -57.223 7.510 1.743 1.00 50.91 271 GLU A O 1
ATOM 2198 N N . TRP A 1 272 ? -55.857 7.417 3.519 1.00 54.53 272 TRP A N 1
ATOM 2199 C CA . TRP A 1 272 ? -55.987 5.972 3.703 1.00 54.53 272 TRP A CA 1
ATOM 2200 C C . TRP A 1 272 ? -57.433 5.575 4.014 1.00 54.53 272 TRP A C 1
ATOM 2202 O O . TRP A 1 272 ? -57.985 4.699 3.357 1.00 54.53 272 TRP A O 1
ATOM 2212 N N . LYS A 1 273 ? -58.088 6.254 4.964 1.00 53.25 273 LYS A N 1
ATOM 2213 C CA . LYS A 1 273 ? -59.497 5.990 5.295 1.00 53.25 273 LYS A CA 1
ATOM 2214 C C . LYS A 1 273 ? -60.436 6.311 4.134 1.00 53.25 273 LYS A C 1
ATOM 2216 O O . LYS A 1 273 ? -61.392 5.572 3.922 1.00 53.25 273 LYS A O 1
ATOM 2221 N N . ALA A 1 274 ? -60.170 7.375 3.374 1.00 53.44 274 ALA A N 1
ATOM 2222 C CA . ALA A 1 274 ? -60.943 7.708 2.180 1.00 53.44 274 ALA A CA 1
ATOM 2223 C C . ALA A 1 274 ? -60.759 6.658 1.072 1.00 53.44 274 ALA A C 1
ATOM 2225 O O . ALA A 1 274 ? -61.746 6.215 0.493 1.00 53.44 274 ALA A O 1
ATOM 2226 N N . ALA A 1 275 ? -59.528 6.201 0.830 1.00 52.38 275 ALA A N 1
ATOM 2227 C CA . ALA A 1 275 ? -59.225 5.144 -0.131 1.00 52.38 275 ALA A CA 1
ATOM 2228 C C . ALA A 1 275 ? -59.833 3.798 0.295 1.00 52.38 275 ALA A C 1
ATOM 2230 O O . ALA A 1 275 ? -60.428 3.106 -0.527 1.00 52.38 275 ALA A O 1
ATOM 2231 N N . GLN A 1 276 ? -59.762 3.459 1.584 1.00 50.94 276 GLN A N 1
ATOM 2232 C CA . GLN A 1 276 ? -60.373 2.256 2.145 1.00 50.94 276 GLN A CA 1
ATOM 2233 C C . GLN A 1 276 ? -61.904 2.303 2.039 1.00 50.94 276 GLN A C 1
ATOM 2235 O O . GLN A 1 276 ? -62.522 1.336 1.604 1.00 50.94 276 GLN A O 1
ATOM 2240 N N . SER A 1 277 ? -62.521 3.445 2.356 1.00 49.94 277 SER A N 1
ATOM 2241 C CA . SER A 1 277 ? -63.971 3.621 2.242 1.00 49.94 277 SER A CA 1
ATOM 2242 C C . SER A 1 277 ? -64.444 3.611 0.783 1.00 49.94 277 SER A C 1
ATOM 2244 O O . SER A 1 277 ? -65.457 2.987 0.475 1.00 49.94 277 SER A O 1
ATOM 2246 N N . ALA A 1 278 ? -63.692 4.225 -0.136 1.00 49.34 278 ALA A N 1
ATOM 2247 C CA . ALA A 1 278 ? -63.971 4.170 -1.570 1.00 49.34 278 ALA A CA 1
ATOM 2248 C C . ALA A 1 278 ? -63.843 2.741 -2.123 1.00 49.34 278 ALA A C 1
ATOM 2250 O O . ALA A 1 278 ? -64.676 2.315 -2.922 1.00 49.34 278 ALA A O 1
ATOM 2251 N N . PHE A 1 279 ? -62.853 1.975 -1.655 1.00 47.19 279 PHE A N 1
ATOM 2252 C CA . PHE A 1 279 ? -62.684 0.566 -2.005 1.00 47.19 279 PHE A CA 1
ATOM 2253 C C . PHE A 1 279 ? -63.845 -0.297 -1.495 1.00 47.19 279 PHE A C 1
ATOM 2255 O O . PHE A 1 279 ? -64.395 -1.104 -2.243 1.00 47.19 279 PHE A O 1
ATOM 2262 N N . GLU A 1 280 ? -64.276 -0.101 -0.248 1.00 48.12 280 GLU A N 1
ATOM 2263 C CA . GLU A 1 280 ? -65.429 -0.807 0.319 1.00 48.12 280 GLU A CA 1
ATOM 2264 C C . GLU A 1 280 ? -66.733 -0.460 -0.415 1.00 48.12 280 GLU A C 1
ATOM 2266 O O . GLU A 1 280 ? -67.520 -1.356 -0.716 1.00 48.12 280 GLU A O 1
ATOM 2271 N N . GLN A 1 281 ? -66.942 0.806 -0.790 1.00 51.41 281 GLN A N 1
ATOM 2272 C CA . GLN A 1 281 ? -68.099 1.223 -1.590 1.00 51.41 281 GLN A CA 1
ATOM 2273 C C . GLN A 1 281 ? -68.073 0.646 -3.011 1.00 51.41 281 GLN A C 1
ATOM 2275 O O . GLN A 1 281 ? -69.108 0.196 -3.505 1.00 51.41 281 GLN A O 1
ATOM 2280 N N . ALA A 1 282 ? -66.908 0.621 -3.662 1.00 48.50 282 ALA A N 1
ATOM 2281 C CA . ALA A 1 282 ? -66.744 0.003 -4.976 1.00 48.50 282 ALA A CA 1
ATOM 2282 C C . ALA A 1 282 ? -67.023 -1.506 -4.917 1.00 48.50 282 ALA A C 1
ATOM 2284 O O . ALA A 1 282 ? -67.758 -2.025 -5.753 1.00 48.50 282 ALA A O 1
ATOM 2285 N N . ARG A 1 283 ? -66.525 -2.191 -3.880 1.00 44.22 283 ARG A N 1
ATOM 2286 C CA . ARG A 1 283 ? -66.763 -3.620 -3.640 1.00 44.22 283 ARG A CA 1
ATOM 2287 C C . ARG A 1 283 ? -68.237 -3.930 -3.354 1.00 44.22 283 ARG A C 1
ATOM 2289 O O . ARG A 1 283 ? -68.743 -4.945 -3.826 1.00 44.22 283 ARG A O 1
ATOM 2296 N N . MET A 1 284 ? -68.932 -3.070 -2.608 1.00 47.91 284 MET A N 1
ATOM 2297 C CA . MET A 1 284 ? -70.370 -3.219 -2.345 1.00 47.91 284 MET A CA 1
ATOM 2298 C C . MET A 1 284 ? -71.211 -3.028 -3.612 1.00 47.91 284 MET A C 1
ATOM 2300 O O . MET A 1 284 ? -72.084 -3.851 -3.868 1.00 47.91 284 MET A O 1
ATOM 2304 N N . ARG A 1 285 ? -70.897 -2.036 -4.457 1.00 51.38 285 ARG A N 1
ATOM 2305 C CA . ARG A 1 285 ? -71.547 -1.877 -5.775 1.00 51.38 285 ARG A CA 1
ATOM 2306 C C . ARG A 1 285 ? -71.291 -3.067 -6.698 1.00 51.38 285 ARG A C 1
ATOM 2308 O O . ARG A 1 285 ? -72.199 -3.520 -7.378 1.00 51.38 285 ARG A O 1
ATOM 2315 N N . GLN A 1 286 ? -70.080 -3.622 -6.670 1.00 44.38 286 GLN A N 1
ATOM 2316 C CA . GLN A 1 286 ? -69.732 -4.832 -7.420 1.00 44.38 286 GLN A CA 1
ATOM 2317 C C . GLN A 1 286 ? -70.577 -6.041 -6.990 1.00 44.38 286 GLN A C 1
ATOM 2319 O O . GLN A 1 286 ? -71.031 -6.812 -7.829 1.00 44.38 286 GLN A O 1
ATOM 2324 N N . LEU A 1 287 ? -70.811 -6.199 -5.683 1.00 42.34 287 LEU A N 1
ATOM 2325 C CA . LEU A 1 287 ? -71.688 -7.237 -5.133 1.00 42.34 287 LEU A CA 1
ATOM 2326 C C . LEU A 1 287 ? -73.157 -7.020 -5.524 1.00 42.34 287 LEU A C 1
ATOM 2328 O O . LEU A 1 287 ? -73.845 -7.993 -5.820 1.00 42.34 287 LEU A O 1
ATOM 2332 N N . GLU A 1 288 ? -73.627 -5.772 -5.565 1.00 47.28 288 GLU A N 1
ATOM 2333 C CA . GLU A 1 288 ? -74.978 -5.419 -6.022 1.00 47.28 288 GLU A CA 1
ATOM 2334 C C . GLU A 1 288 ? -75.175 -5.688 -7.524 1.00 47.28 288 GLU A C 1
ATOM 2336 O O . GLU A 1 288 ? -76.194 -6.265 -7.897 1.00 47.28 288 GLU A O 1
ATOM 2341 N N . ASP A 1 289 ? -74.190 -5.376 -8.371 1.00 44.31 289 ASP A N 1
ATOM 2342 C CA . ASP A 1 289 ? -74.229 -5.646 -9.818 1.00 44.31 289 ASP A CA 1
ATOM 2343 C C . ASP A 1 289 ? -74.202 -7.156 -10.132 1.00 44.31 289 ASP A C 1
ATOM 2345 O O . ASP A 1 289 ? -74.908 -7.628 -11.030 1.00 44.31 289 ASP A O 1
ATOM 2349 N N . ILE A 1 290 ? -73.443 -7.936 -9.350 1.00 40.34 290 ILE A N 1
ATOM 2350 C CA . ILE A 1 290 ? -73.414 -9.406 -9.431 1.00 40.34 290 ILE A CA 1
ATOM 2351 C C . ILE A 1 290 ? -74.754 -10.003 -8.972 1.00 40.34 290 ILE A C 1
ATOM 2353 O O . ILE A 1 290 ? -75.280 -10.908 -9.619 1.00 40.34 290 ILE A O 1
ATOM 2357 N N . LEU A 1 291 ? -75.344 -9.483 -7.889 1.00 38.69 291 LEU A N 1
ATOM 2358 C CA . LEU A 1 291 ? -76.667 -9.900 -7.406 1.00 38.69 291 LEU A CA 1
ATOM 2359 C C . LEU A 1 291 ? -77.804 -9.474 -8.352 1.00 38.69 291 LEU A C 1
ATOM 2361 O O . LEU A 1 291 ? -78.833 -10.146 -8.404 1.00 38.69 291 LEU A O 1
ATOM 2365 N N . ALA A 1 292 ? -77.611 -8.403 -9.127 1.00 42.72 292 ALA A N 1
ATOM 2366 C CA . ALA A 1 292 ? -78.522 -7.942 -10.173 1.00 42.72 292 ALA A CA 1
ATOM 2367 C C . ALA A 1 292 ? -78.354 -8.684 -11.518 1.00 42.72 292 ALA A C 1
ATOM 2369 O O . ALA A 1 292 ? -79.095 -8.407 -12.462 1.00 42.72 292 ALA A O 1
ATOM 2370 N N . GLY A 1 293 ? -77.422 -9.643 -11.613 1.00 38.72 293 GLY A N 1
ATOM 2371 C CA . GLY A 1 293 ? -77.243 -10.505 -12.786 1.00 38.72 293 GLY A CA 1
ATOM 2372 C C . GLY A 1 293 ? -76.566 -9.832 -13.984 1.00 38.72 293 GLY A C 1
ATOM 2373 O O . GLY A 1 293 ? -76.717 -10.302 -15.111 1.00 38.72 293 GLY A O 1
ATOM 2374 N N . VAL A 1 294 ? -75.833 -8.735 -13.773 1.00 45.94 294 VAL A N 1
ATOM 2375 C CA . VAL A 1 294 ? -75.086 -8.065 -14.843 1.00 45.94 294 VAL A CA 1
ATOM 2376 C C . VAL A 1 294 ? -73.725 -8.751 -15.001 1.00 45.94 294 VAL A C 1
ATOM 2378 O O . VAL A 1 294 ? -72.762 -8.412 -14.319 1.00 45.94 294 VAL A O 1
ATOM 2381 N N . GLU A 1 295 ? -73.622 -9.724 -15.910 1.00 45.41 295 GLU A N 1
ATOM 2382 C CA . GLU A 1 295 ? -72.324 -10.276 -16.322 1.00 45.41 295 GLU A CA 1
ATOM 2383 C C . GLU A 1 295 ? -71.540 -9.214 -17.109 1.00 45.41 295 GLU A C 1
ATOM 2385 O O . GLU A 1 295 ? -71.770 -8.987 -18.298 1.00 45.41 295 GLU A O 1
ATOM 2390 N N . LYS A 1 296 ? -70.601 -8.540 -16.442 1.00 46.09 296 LYS A N 1
ATOM 2391 C CA . LYS A 1 296 ? -69.526 -7.794 -17.105 1.00 46.09 296 LYS A CA 1
ATOM 2392 C C . LYS A 1 296 ? -68.194 -8.482 -16.843 1.00 46.09 296 LYS A C 1
ATOM 2394 O O . LYS A 1 296 ? -67.899 -8.878 -15.718 1.00 46.09 296 LYS A O 1
ATOM 2399 N N . ASP A 1 297 ? -67.409 -8.606 -17.909 1.00 42.47 297 ASP A N 1
ATOM 2400 C CA . ASP A 1 297 ? -66.084 -9.218 -17.924 1.00 42.47 297 ASP A CA 1
ATOM 2401 C C . ASP A 1 297 ? -65.154 -8.511 -16.918 1.00 42.47 297 ASP A C 1
ATOM 2403 O O . ASP A 1 297 ? -64.803 -7.338 -17.071 1.00 42.47 297 ASP A O 1
ATOM 2407 N N . LEU A 1 298 ? -64.817 -9.224 -15.840 1.00 39.69 298 LEU A N 1
ATOM 2408 C CA . LEU A 1 298 ? -64.117 -8.715 -14.652 1.00 39.69 298 LEU A CA 1
ATOM 2409 C C . LEU A 1 298 ? -62.678 -8.263 -14.940 1.00 39.69 298 LEU A C 1
ATOM 2411 O O . LEU A 1 298 ? -62.120 -7.459 -14.195 1.00 39.69 298 LEU A O 1
ATOM 2415 N N . SER A 1 299 ? -62.087 -8.766 -16.021 1.00 37.72 299 SER A N 1
ATOM 2416 C CA . SER A 1 299 ? -60.698 -8.505 -16.401 1.00 37.72 299 SER A CA 1
ATOM 2417 C C . SER A 1 299 ? -60.498 -7.096 -16.973 1.00 37.72 299 SER A C 1
ATOM 2419 O O . SER A 1 299 ? -59.560 -6.398 -16.595 1.00 37.72 299 SER A O 1
ATOM 2421 N N . ALA A 1 300 ? -61.430 -6.627 -17.804 1.00 37.97 300 ALA A N 1
ATOM 2422 C CA . ALA A 1 300 ? -61.302 -5.356 -18.511 1.00 37.97 300 ALA A CA 1
ATOM 2423 C C . ALA A 1 300 ? -61.447 -4.125 -17.595 1.00 37.97 300 ALA A C 1
ATOM 2425 O O . ALA A 1 300 ? -60.821 -3.099 -17.844 1.00 37.97 300 ALA A O 1
ATOM 2426 N N . TYR A 1 301 ? -62.233 -4.212 -16.514 1.00 34.81 301 TYR A N 1
ATOM 2427 C CA . TYR A 1 301 ? -62.454 -3.068 -15.613 1.00 34.81 301 TYR A CA 1
ATOM 2428 C C . TYR A 1 301 ? -61.331 -2.885 -14.579 1.00 34.81 301 TYR A C 1
ATOM 2430 O O . TYR A 1 301 ? -61.052 -1.760 -14.160 1.00 34.81 301 TYR A O 1
ATOM 2438 N N . MET A 1 302 ? -60.652 -3.976 -14.197 1.00 37.47 302 MET A N 1
ATOM 2439 C CA . MET A 1 302 ? -59.454 -3.914 -13.352 1.00 37.47 302 MET A CA 1
ATOM 2440 C C . MET A 1 302 ? -58.273 -3.236 -14.058 1.00 37.47 302 MET A C 1
ATOM 2442 O O . MET A 1 302 ? -57.415 -2.673 -13.384 1.00 37.47 302 MET A O 1
ATOM 2446 N N . GLU A 1 303 ? -58.237 -3.250 -15.392 1.00 37.94 303 GLU A N 1
ATOM 2447 C CA . GLU A 1 303 ? -57.149 -2.646 -16.163 1.00 37.94 303 GLU A CA 1
ATOM 2448 C C . GLU A 1 303 ? -57.366 -1.164 -16.497 1.00 37.94 303 GLU A C 1
ATOM 2450 O O . GLU A 1 303 ? -56.381 -0.435 -16.622 1.00 37.94 303 GLU A O 1
ATOM 2455 N N . THR A 1 304 ? -58.611 -0.682 -16.621 1.00 36.03 304 THR A N 1
ATOM 2456 C CA . THR A 1 304 ? -58.848 0.673 -17.157 1.00 36.03 304 THR A CA 1
ATOM 2457 C C . THR A 1 304 ? -59.127 1.770 -16.130 1.00 36.03 304 THR A C 1
ATOM 2459 O O . THR A 1 304 ? -58.784 2.910 -16.418 1.00 36.03 304 THR A O 1
ATOM 2462 N N . GLU A 1 305 ? -59.662 1.485 -14.936 1.00 36.22 305 GLU A N 1
ATOM 2463 C CA . GLU A 1 305 ? -59.843 2.524 -13.888 1.00 36.22 305 GLU A CA 1
ATOM 2464 C C . GLU A 1 305 ? -59.523 2.054 -12.451 1.00 36.22 305 GLU A C 1
ATOM 2466 O O . GLU A 1 305 ? -59.777 2.752 -11.468 1.00 36.22 305 GLU A O 1
ATOM 2471 N N . GLY A 1 306 ? -58.898 0.885 -12.305 1.00 31.89 306 GLY A N 1
ATOM 2472 C CA . GLY A 1 306 ? -58.496 0.326 -11.018 1.00 31.89 306 GLY A CA 1
ATOM 2473 C C . GLY A 1 306 ? -57.085 0.737 -10.612 1.00 31.89 306 GLY A C 1
ATOM 2474 O O . GLY A 1 306 ? -56.111 0.130 -11.038 1.00 31.89 306 GLY A O 1
ATOM 2475 N N . PHE A 1 307 ? -56.979 1.759 -9.763 1.00 37.47 307 PHE A N 1
ATOM 2476 C CA . PHE A 1 307 ? -56.069 1.787 -8.611 1.00 37.47 307 PHE A CA 1
ATOM 2477 C C . PHE A 1 307 ? -54.840 0.848 -8.707 1.00 37.47 307 PHE A C 1
ATOM 2479 O O . PHE A 1 307 ? -54.817 -0.242 -8.138 1.00 37.47 307 PHE A O 1
ATOM 2486 N N . LYS A 1 308 ? -53.744 1.319 -9.317 1.00 32.41 308 LYS A N 1
ATOM 2487 C CA . LYS A 1 308 ? -52.389 0.817 -9.014 1.00 32.41 308 LYS A CA 1
ATOM 2488 C C . LYS A 1 308 ? -51.951 1.268 -7.611 1.00 32.41 308 LYS A C 1
ATOM 2490 O O . LYS A 1 308 ? -50.878 1.839 -7.446 1.00 32.41 308 LYS A O 1
ATOM 2495 N N . MET A 1 309 ? -52.775 1.045 -6.589 1.00 34.62 309 MET A N 1
ATOM 2496 C CA . MET A 1 309 ? -52.259 0.987 -5.226 1.00 34.62 309 MET A CA 1
ATOM 2497 C C . MET A 1 309 ? -51.904 -0.463 -4.961 1.00 34.62 309 MET A C 1
ATOM 2499 O O . MET A 1 309 ? -52.739 -1.258 -4.537 1.00 34.62 309 MET A O 1
ATOM 2503 N N . ALA A 1 310 ? -50.648 -0.799 -5.242 1.00 31.86 310 ALA A N 1
ATOM 2504 C CA . ALA A 1 310 ? -50.005 -1.911 -4.573 1.00 31.86 310 ALA A CA 1
ATOM 2505 C C . ALA A 1 310 ? -50.106 -1.627 -3.068 1.00 31.86 310 ALA A C 1
ATOM 2507 O O . ALA A 1 310 ? -49.447 -0.731 -2.541 1.00 31.86 310 ALA A O 1
ATOM 2508 N N . VAL A 1 311 ? -51.032 -2.313 -2.400 1.00 32.53 311 VAL A N 1
ATOM 2509 C CA . VAL A 1 311 ? -51.139 -2.325 -0.944 1.00 32.53 311 VAL A CA 1
ATOM 2510 C C . VAL A 1 311 ? -49.941 -3.125 -0.445 1.00 32.53 311 VAL A C 1
ATOM 2512 O O . VAL A 1 311 ? -50.020 -4.335 -0.269 1.00 32.53 311 VAL A O 1
ATOM 2515 N N . VAL A 1 312 ? -48.813 -2.440 -0.275 1.00 32.34 312 VAL A N 1
ATOM 2516 C CA . VAL A 1 312 ? -47.630 -2.960 0.412 1.00 32.34 312 VAL A CA 1
ATOM 2517 C C . VAL A 1 312 ? -47.755 -2.531 1.871 1.00 32.34 312 VAL A C 1
ATOM 2519 O O . VAL A 1 312 ? -47.982 -1.358 2.171 1.00 32.34 312 VAL A O 1
ATOM 2522 N N . GLY A 1 313 ? -47.726 -3.512 2.772 1.00 29.61 313 GLY A N 1
ATOM 2523 C CA . GLY A 1 313 ? -48.123 -3.376 4.171 1.00 29.61 313 GLY A CA 1
ATOM 2524 C C . GLY A 1 313 ? -47.433 -2.226 4.909 1.00 29.61 313 GLY A C 1
ATOM 2525 O O . GLY A 1 313 ? -46.223 -2.231 5.112 1.00 29.61 313 GLY A O 1
ATOM 2526 N N . ALA A 1 314 ? -48.226 -1.268 5.386 1.00 32.28 314 ALA A N 1
ATOM 2527 C CA . ALA A 1 314 ? -47.771 -0.282 6.353 1.00 32.28 314 ALA A CA 1
ATOM 2528 C C . ALA A 1 314 ? -47.876 -0.875 7.767 1.00 32.28 314 ALA A C 1
ATOM 2530 O O . ALA A 1 314 ? -48.966 -1.210 8.236 1.00 32.28 314 ALA A O 1
ATOM 2531 N N . PHE A 1 315 ? -46.739 -0.999 8.456 1.00 27.23 315 PHE A N 1
ATOM 2532 C CA . PHE A 1 315 ? -46.708 -1.357 9.871 1.00 27.23 315 PHE A CA 1
ATOM 2533 C C . PHE A 1 315 ? -47.345 -0.250 10.720 1.00 27.23 315 PHE A C 1
ATOM 2535 O O . PHE A 1 315 ? -47.016 0.931 10.614 1.00 27.23 315 PHE A O 1
ATOM 2542 N N . TYR A 1 316 ? -48.270 -0.675 11.573 1.00 29.20 316 TYR A N 1
ATOM 2543 C CA . TYR A 1 316 ? -49.026 0.137 12.515 1.00 29.20 316 TYR A CA 1
ATOM 2544 C C . TYR A 1 316 ? -48.147 0.495 13.727 1.00 29.20 316 TYR A C 1
ATOM 2546 O O . TYR A 1 316 ? -47.672 -0.399 14.423 1.00 29.20 316 TYR A O 1
ATOM 2554 N N . CYS A 1 317 ? -47.967 1.786 14.020 1.00 22.78 317 CYS A N 1
ATOM 2555 C CA . CYS A 1 317 ? -47.576 2.251 15.353 1.00 22.78 317 CYS A CA 1
ATOM 2556 C C . CYS A 1 317 ? -48.795 2.948 15.958 1.00 22.78 317 CYS A C 1
ATOM 2558 O O . CYS A 1 317 ? -49.211 4.006 15.487 1.00 22.78 317 CYS A O 1
ATOM 2560 N N . GLY A 1 318 ? -49.421 2.287 16.932 1.00 25.08 318 GLY A N 1
ATOM 2561 C CA . GLY A 1 318 ? -50.572 2.814 17.650 1.00 25.08 318 GLY A CA 1
ATOM 2562 C C . GLY A 1 318 ? -50.144 3.906 18.623 1.00 25.08 318 GLY A C 1
ATOM 2563 O O . GLY A 1 318 ? -49.448 3.618 19.595 1.00 25.08 318 GLY A O 1
ATOM 2564 N N . CYS A 1 319 ? -50.611 5.123 18.359 1.00 28.27 319 CYS A N 1
ATOM 2565 C CA . CYS A 1 319 ? -50.808 6.174 19.350 1.00 28.27 319 CYS A CA 1
ATOM 2566 C C . CYS A 1 319 ? -52.311 6.438 19.455 1.00 28.27 319 CYS A C 1
ATOM 2568 O O . CYS A 1 319 ? -52.949 6.546 18.379 1.00 28.27 319 CYS A O 1
#

Sequence (319 aa):
MTAYFEINKKGINFVFTNGYLNQQDRLVYAWKAPGLIENYHDPQGLFYDAEYDPERRAIIMQEKFDFRGIMAKGVGLEGAVGEKIDRYYQFLLSKRLKTIEKLAEAVVRGKISVNFSLVGSNSAHYQPWLHGLRKHDLPDQETRVLAEAIRCAYARAGVEVSFSDPIDFLEGHLNQSITSTEYMHPKAFNLTFDSEIQAYYGYEKEIVTGFDIKLLDIISQVILEEIEKKEAVRQRAEAIAFKQCRECGHFLIVGKYDETGENIVHLPMSEWKAAQSAFEQARMRQLEDILAGVEKDLSAYMETEGFKMAVVGAFYCGC